Protein 4QDY (pdb70)

B-factor: mean 65.21, std 14.5, range [17.16, 138.77]

InterPro domains:
  IPR012505 YbbR-like [PF07949] (48-131)
  IPR012505 YbbR-like [PF07949] (149-217)
  IPR053154 Cyclic di-AMP regulator [PTHR37804] (1-251)

Organism: Streptococcus pneumoniae serotype 4 (strain ATCC BAA-334 / TIGR4) (NCBI:txid170187)

Sequence (195 aa):
GRQVKTETYTNTVTNVPIDIRYNSDKYFISGFASEVSVVLTGANRLSLASEQESTRKFKVTADLTDAGVGTIEVPLSIEDLPNGLTAVATPQKITVKIGKKAQKDKVKIVPEIDPSQIDSRVQIENVVSDKEVSITSDQETLDRIDKIIAVLPTSERITGNYSGSVPLQAIDRNGVVLPAVITPFDTIKVTTKPV

Solvent-accessible surface area: 11981 Å² total

Structure (mmCIF, N/CA/C/O backbone):
data_4QDY
#
_entry.id   4QDY
#
_cell.length_a   77.930
_cell.length_b   77.930
_cell.length_c   145.240
_cell.angle_alpha   90.000
_cell.angle_beta   90.000
_cell.angle_gamma   120.000
#
_symmetry.space_group_name_H-M   'P 64 2 2'
#
loop_
_entity.id
_entity.type
_entity.pdbx_description
1 polymer 'conserved hypothetical protein'
2 non-polymer DI(HYDROXYETHYL)ETHER
3 non-polymer 'SULFATE ION'
4 water water
#
loop_
_atom_site.group_PDB
_atom_site.id
_atom_site.type_symbol
_atom_site.label_atom_id
_atom_site.label_alt_id
_atom_site.label_comp_id
_atom_site.label_asym_id
_atom_site.label_entity_id
_atom_site.label_seq_id
_atom_site.pdbx_PDB_ins_code
_atom_site.Cartn_x
_atom_site.Cartn_y
_atom_site.Cartn_z
_atom_site.occupancy
_atom_site.B_iso_or_equiv
_atom_site.auth_seq_id
_atom_site.auth_comp_id
_atom_site.auth_asym_id
_atom_site.auth_atom_id
_atom_site.pdbx_PDB_model_num
ATOM 1 N N . GLY A 1 1 ? 37.166 40.315 16.020 1.00 81.12 0 GLY A N 1
ATOM 2 C CA . GLY A 1 1 ? 38.307 41.116 16.443 1.00 81.21 0 GLY A CA 1
ATOM 3 C C . GLY A 1 1 ? 38.765 40.819 17.858 1.00 84.16 0 GLY A C 1
ATOM 4 O O . GLY A 1 1 ? 39.932 40.479 18.076 1.00 83.52 0 GLY A O 1
ATOM 5 N N . ARG A 1 2 ? 37.844 40.957 18.831 1.00 79.92 34 ARG A N 1
ATOM 6 C CA . ARG A 1 2 ? 38.102 40.726 20.256 1.00 78.57 34 ARG A CA 1
ATOM 7 C C . ARG A 1 2 ? 37.735 39.273 20.649 1.00 79.99 34 ARG A C 1
ATOM 8 O O . ARG A 1 2 ? 37.786 38.380 19.800 1.00 79.53 34 ARG A O 1
ATOM 10 N N . GLN A 1 3 ? 37.406 39.040 21.938 1.00 74.70 35 GLN A N 1
ATOM 11 C CA . GLN A 1 3 ? 37.033 37.729 22.479 1.00 73.00 35 GLN A CA 1
ATOM 12 C C . GLN A 1 3 ? 35.523 37.522 22.319 1.00 75.50 35 GLN A C 1
ATOM 13 O O . GLN A 1 3 ? 34.729 38.209 22.965 1.00 75.31 35 GLN A O 1
ATOM 19 N N . VAL A 1 4 ? 35.138 36.592 21.430 1.00 70.86 36 VAL A N 1
ATOM 20 C CA . VAL A 1 4 ? 33.745 36.283 21.087 1.00 70.37 36 VAL A CA 1
ATOM 21 C C . VAL A 1 4 ? 33.314 34.974 21.773 1.00 72.45 36 VAL A C 1
ATOM 22 O O . VAL A 1 4 ? 34.086 34.015 21.807 1.00 71.45 36 VAL A O 1
ATOM 26 N N . LYS A 1 5 ? 32.075 34.941 22.304 1.00 68.23 37 LYS A N 1
ATOM 27 C CA . LYS A 1 5 ? 31.501 33.749 22.930 1.00 66.87 37 LYS A CA 1
ATOM 28 C C . LYS A 1 5 ? 31.057 32.774 21.840 1.00 70.20 37 LYS A C 1
ATOM 29 O O . LYS A 1 5 ? 30.314 33.170 20.938 1.00 70.72 37 LYS A O 1
ATOM 31 N N . THR A 1 6 ? 31.551 31.523 21.887 1.00 65.26 38 THR A N 1
ATOM 32 C CA . THR A 1 6 ? 31.217 30.495 20.894 1.00 64.82 38 THR A CA 1
ATOM 33 C C . THR A 1 6 ? 30.436 29.352 21.576 1.00 67.64 38 THR A C 1
ATOM 34 O O . THR A 1 6 ? 30.558 29.137 22.785 1.00 66.44 38 THR A O 1
ATOM 38 N N . GLU A 1 7 ? 29.624 28.638 20.780 1.00 64.25 39 GLU A N 1
ATOM 39 C CA . GLU A 1 7 ? 28.774 27.547 21.247 1.00 63.47 39 GLU A CA 1
ATOM 40 C C . GLU A 1 7 ? 29.489 26.192 21.148 1.00 65.33 39 GLU A C 1
ATOM 41 O O . GLU A 1 7 ? 29.854 25.759 20.052 1.00 65.50 39 GLU A O 1
ATOM 43 N N . THR A 1 8 ? 29.680 25.531 22.303 1.00 59.75 40 THR A N 1
ATOM 44 C CA . THR A 1 8 ? 30.285 24.197 22.393 1.00 58.27 40 THR A CA 1
ATOM 45 C C . THR A 1 8 ? 29.391 23.322 23.287 1.00 60.06 40 THR A C 1
ATOM 46 O O . THR A 1 8 ? 28.573 23.846 24.047 1.00 59.53 40 THR A O 1
ATOM 50 N N . TYR A 1 9 ? 29.554 21.998 23.194 1.00 55.52 41 TYR A N 1
ATOM 51 C CA . TYR A 1 9 ? 28.764 21.044 23.968 1.00 54.82 41 TYR A CA 1
ATOM 52 C C . TYR A 1 9 ? 29.641 20.318 24.987 1.00 56.96 41 TYR A C 1
ATOM 53 O O . TYR A 1 9 ? 30.862 20.256 24.824 1.00 55.82 41 TYR A O 1
ATOM 62 N N . THR A 1 10 ? 29.014 19.796 26.054 1.00 53.16 42 THR A N 1
ATOM 63 C CA . THR A 1 10 ? 29.718 19.085 27.123 1.00 52.10 42 THR A CA 1
ATOM 64 C C . THR A 1 10 ? 28.875 17.889 27.617 1.00 56.71 42 THR A C 1
ATOM 65 O O . THR A 1 10 ? 27.651 17.865 27.455 1.00 56.88 42 THR A O 1
ATOM 69 N N . ASN A 1 11 ? 29.562 16.895 28.205 1.00 53.10 43 ASN A N 1
ATOM 70 C CA . ASN A 1 11 ? 28.984 15.682 28.780 1.00 52.96 43 ASN A CA 1
ATOM 71 C C . ASN A 1 11 ? 29.951 15.077 29.776 1.00 57.11 43 ASN A C 1
ATOM 72 O O . ASN A 1 11 ? 31.140 14.946 29.476 1.00 56.37 43 ASN A O 1
ATOM 74 N N . THR A 1 12 ? 29.452 14.727 30.965 1.00 54.58 44 THR A N 1
ATOM 75 C CA . THR A 1 12 ? 30.270 14.087 31.989 1.00 54.34 44 THR A CA 1
ATOM 76 C C . THR A 1 12 ? 30.045 12.588 31.865 1.00 58.93 44 THR A C 1
ATOM 77 O O . THR A 1 12 ? 28.933 12.107 32.091 1.00 58.67 44 THR A O 1
ATOM 81 N N . VAL A 1 13 ? 31.082 11.864 31.433 1.00 56.13 45 VAL A N 1
ATOM 82 C CA . VAL A 1 13 ? 31.026 10.413 31.263 1.00 56.34 45 VAL A CA 1
ATOM 83 C C . VAL A 1 13 ? 31.303 9.781 32.630 1.00 60.43 45 VAL A C 1
ATOM 84 O O . VAL A 1 13 ? 32.383 9.981 33.185 1.00 59.61 45 VAL A O 1
ATOM 88 N N . THR A 1 14 ? 30.313 9.068 33.191 1.00 57.53 46 THR A N 1
ATOM 89 C CA . THR A 1 14 ? 30.445 8.415 34.497 1.00 57.09 46 THR A CA 1
ATOM 90 C C . THR A 1 14 ? 30.859 6.949 34.309 1.00 60.97 46 THR A C 1
ATOM 91 O O . THR A 1 14 ? 30.737 6.414 33.204 1.00 61.00 46 THR A O 1
ATOM 95 N N . ASN A 1 15 ? 31.356 6.316 35.401 1.00 56.89 47 ASN A N 1
ATOM 96 C CA . ASN A 1 15 ? 31.798 4.918 35.493 1.00 56.44 47 ASN A CA 1
ATOM 97 C C . ASN A 1 15 ? 32.983 4.655 34.532 1.00 59.89 47 ASN A C 1
ATOM 98 O O . ASN A 1 15 ? 32.961 3.684 33.765 1.00 60.39 47 ASN A O 1
ATOM 103 N N . VAL A 1 16 ? 34.019 5.518 34.586 1.00 55.06 48 VAL A N 1
ATOM 104 C CA . VAL A 1 16 ? 35.199 5.372 33.726 1.00 54.76 48 VAL A CA 1
ATOM 105 C C . VAL A 1 16 ? 36.294 4.651 34.540 1.00 58.08 48 VAL A C 1
ATOM 106 O O . VAL A 1 16 ? 36.813 5.229 35.498 1.00 57.59 48 VAL A O 1
ATOM 110 N N . PRO A 1 17 ? 36.645 3.389 34.200 1.00 54.33 49 PRO A N 1
ATOM 111 C CA . PRO A 1 17 ? 37.676 2.686 34.986 1.00 53.92 49 PRO A CA 1
ATOM 112 C C . PRO A 1 17 ? 39.087 3.185 34.663 1.00 57.49 49 PRO A C 1
ATOM 113 O O . PRO A 1 17 ? 39.360 3.564 33.524 1.00 58.03 49 PRO A O 1
ATOM 117 N N . ILE A 1 18 ? 39.978 3.170 35.670 1.00 52.82 50 ILE A N 1
ATOM 118 C CA . ILE A 1 18 ? 41.370 3.623 35.558 1.00 52.39 50 ILE A CA 1
ATOM 119 C C . ILE A 1 18 ? 42.274 2.435 35.210 1.00 56.34 50 ILE A C 1
ATOM 120 O O . ILE A 1 18 ? 42.211 1.400 35.880 1.00 55.97 50 ILE A O 1
ATOM 125 N N . ASP A 1 19 ? 43.130 2.594 34.184 1.00 53.07 51 ASP A N 1
ATOM 126 C CA . ASP A 1 19 ? 44.066 1.547 33.791 1.00 53.47 51 ASP A CA 1
ATOM 127 C C . ASP A 1 19 ? 45.400 1.844 34.481 1.00 56.10 51 ASP A C 1
ATOM 128 O O . ASP A 1 19 ? 46.214 2.622 33.985 1.00 56.08 51 ASP A O 1
ATOM 133 N N . ILE A 1 20 ? 45.587 1.254 35.664 1.00 51.49 52 ILE A N 1
ATOM 134 C CA . ILE A 1 20 ? 46.764 1.457 36.502 1.00 51.04 52 ILE A CA 1
ATOM 135 C C . ILE A 1 20 ? 47.857 0.455 36.128 1.00 55.37 52 ILE A C 1
ATOM 136 O O . ILE A 1 20 ? 47.645 -0.754 36.219 1.00 55.25 52 ILE A O 1
ATOM 141 N N . ARG A 1 21 ? 49.035 0.974 35.738 1.00 52.31 53 ARG A N 1
ATOM 142 C CA . ARG A 1 21 ? 50.208 0.175 35.398 1.00 53.28 53 ARG A CA 1
ATOM 143 C C . ARG A 1 21 ? 51.111 0.070 36.632 1.00 56.62 53 ARG A C 1
ATOM 144 O O . ARG A 1 21 ? 51.521 1.095 37.189 1.00 55.98 53 ARG A O 1
ATOM 152 N N . TYR A 1 22 ? 51.393 -1.179 37.060 1.00 52.67 54 TYR A N 1
ATOM 153 C CA . TYR A 1 22 ? 52.230 -1.521 38.214 1.00 52.32 54 TYR A CA 1
ATOM 154 C C . TYR A 1 22 ? 52.521 -3.024 38.232 1.00 57.20 54 TYR A C 1
ATOM 155 O O . TYR A 1 22 ? 51.748 -3.807 37.670 1.00 56.72 54 TYR A O 1
ATOM 164 N N . ASN A 1 23 ? 53.612 -3.431 38.907 1.00 54.53 55 ASN A N 1
ATOM 165 C CA . ASN A 1 23 ? 53.968 -4.840 39.037 1.00 55.18 55 ASN A CA 1
ATOM 166 C C . ASN A 1 23 ? 53.091 -5.452 40.133 1.00 58.71 55 ASN A C 1
ATOM 167 O O . ASN A 1 23 ? 53.396 -5.334 41.323 1.00 58.08 55 ASN A O 1
ATOM 172 N N . SER A 1 24 ? 51.981 -6.086 39.713 1.00 55.34 56 SER A N 1
ATOM 173 C CA . SER A 1 24 ? 50.983 -6.702 40.592 1.00 54.42 56 SER A CA 1
ATOM 174 C C . SER A 1 24 ? 51.505 -7.993 41.264 1.00 59.17 56 SER A C 1
ATOM 175 O O . SER A 1 24 ? 50.817 -8.527 42.134 1.00 58.14 56 SER A O 1
ATOM 178 N N . ASP A 1 25 ? 52.704 -8.478 40.888 1.00 57.52 57 ASP A N 1
ATOM 179 C CA . ASP A 1 25 ? 53.304 -9.677 41.487 1.00 58.54 57 ASP A CA 1
ATOM 180 C C . ASP A 1 25 ? 54.280 -9.307 42.615 1.00 62.29 57 ASP A C 1
ATOM 181 O O . ASP A 1 25 ? 54.582 -10.158 43.454 1.00 62.60 57 ASP A O 1
ATOM 186 N N . LYS A 1 26 ? 54.762 -8.047 42.640 1.00 57.76 58 LYS A N 1
ATOM 187 C CA . LYS A 1 26 ? 55.702 -7.572 43.653 1.00 57.64 58 LYS A CA 1
ATOM 188 C C . LYS A 1 26 ? 55.009 -6.606 44.625 1.00 59.32 58 LYS A C 1
ATOM 189 O O . LYS A 1 26 ? 55.373 -6.572 45.804 1.00 59.24 58 LYS A O 1
ATOM 195 N N . TYR A 1 27 ? 54.012 -5.835 44.142 1.00 53.67 59 TYR A N 1
ATOM 196 C CA . TYR A 1 27 ? 53.320 -4.850 44.972 1.00 51.55 59 TYR A CA 1
ATOM 197 C C . TYR A 1 27 ? 51.805 -5.066 45.025 1.00 52.36 59 TYR A C 1
ATOM 198 O O . TYR A 1 27 ? 51.202 -5.558 44.070 1.00 51.31 59 TYR A O 1
ATOM 207 N N . PHE A 1 28 ? 51.201 -4.656 46.155 1.00 47.39 60 PHE A N 1
ATOM 208 C CA . PHE A 1 28 ? 49.762 -4.658 46.416 1.00 45.74 60 PHE A CA 1
ATOM 209 C C . PHE A 1 28 ? 49.317 -3.211 46.591 1.00 49.27 60 PHE A C 1
ATOM 210 O O . PHE A 1 28 ? 49.957 -2.473 47.344 1.00 49.37 60 PHE A O 1
ATOM 218 N N . ILE A 1 29 ? 48.258 -2.786 45.881 1.00 45.19 61 ILE A N 1
ATOM 219 C CA . ILE A 1 29 ? 47.807 -1.392 45.952 1.00 44.55 61 ILE A CA 1
ATOM 220 C C . ILE A 1 29 ? 46.339 -1.314 46.437 1.00 49.16 61 ILE A C 1
ATOM 221 O O . ILE A 1 29 ? 45.550 -2.234 46.202 1.00 48.68 61 ILE A O 1
ATOM 226 N N . SER A 1 30 ? 45.999 -0.197 47.124 1.00 46.46 62 SER A N 1
ATOM 227 C CA . SER A 1 30 ? 44.674 0.113 47.684 1.00 46.16 62 SER A CA 1
ATOM 228 C C . SER A 1 30 ? 44.560 1.601 48.070 1.00 50.85 62 SER A C 1
ATOM 229 O O . SER A 1 30 ? 45.553 2.331 48.020 1.00 50.63 62 SER A O 1
ATOM 232 N N . GLY A 1 31 ? 43.354 2.020 48.464 1.00 47.88 63 GLY A N 1
ATOM 233 C CA . GLY A 1 31 ? 43.081 3.372 48.944 1.00 48.08 63 GLY A CA 1
ATOM 234 C C . GLY A 1 31 ? 42.639 4.413 47.934 1.00 52.96 63 GLY A C 1
ATOM 235 O O . GLY A 1 31 ? 42.783 5.612 48.194 1.00 53.06 63 GLY A O 1
ATOM 236 N N . PHE A 1 32 ? 42.064 3.975 46.803 1.00 49.66 64 PHE A N 1
ATOM 237 C CA . PHE A 1 32 ? 41.583 4.841 45.722 1.00 49.56 64 PHE A CA 1
ATOM 238 C C . PHE A 1 32 ? 40.252 4.337 45.163 1.00 54.44 64 PHE A C 1
ATOM 239 O O . PHE A 1 32 ? 39.941 3.150 45.294 1.00 53.97 64 PHE A O 1
ATOM 247 N N . ALA A 1 33 ? 39.484 5.230 44.511 1.00 51.85 65 ALA A N 1
ATOM 248 C CA . ALA A 1 33 ? 38.220 4.868 43.871 1.00 51.75 65 ALA A CA 1
ATOM 249 C C . ALA A 1 33 ? 38.505 4.247 42.510 1.00 56.16 65 ALA A C 1
ATOM 250 O O . ALA A 1 33 ? 39.183 4.866 41.682 1.00 55.94 65 ALA A O 1
ATOM 252 N N . SER A 1 34 ? 38.027 3.003 42.3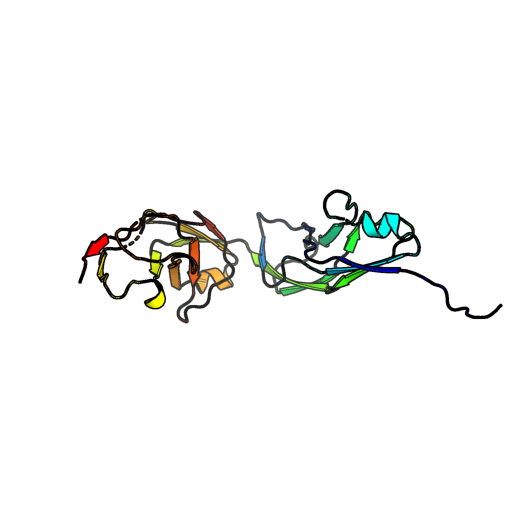05 1.00 52.97 66 SER A N 1
ATOM 253 C CA . SER A 1 34 ? 38.209 2.184 41.096 1.00 52.99 66 SER A CA 1
ATOM 254 C C . SER A 1 34 ? 37.833 2.919 39.805 1.00 56.20 66 SER A C 1
ATOM 255 O O . SER A 1 34 ? 38.498 2.725 38.786 1.00 56.45 66 SER A O 1
ATOM 258 N N . GLU A 1 35 ? 36.755 3.730 39.843 1.00 51.60 67 GLU A N 1
ATOM 259 C CA . GLU A 1 35 ? 36.260 4.450 38.675 1.00 51.19 67 GLU A CA 1
ATOM 260 C C . GLU A 1 35 ? 36.200 5.959 38.915 1.00 53.81 67 GLU A C 1
ATOM 261 O O . GLU A 1 35 ? 36.068 6.415 40.052 1.00 52.91 67 GLU A O 1
ATOM 267 N N . VAL A 1 36 ? 36.306 6.725 37.815 1.00 50.03 68 VAL A N 1
ATOM 268 C CA . VAL A 1 36 ? 36.272 8.191 37.789 1.00 49.40 68 VAL A CA 1
ATOM 269 C C . VAL A 1 36 ? 35.211 8.677 36.789 1.00 52.88 68 VAL A C 1
ATOM 270 O O . VAL A 1 36 ? 34.598 7.875 36.082 1.00 52.61 68 VAL A O 1
ATOM 274 N N . SER A 1 37 ? 35.012 9.999 36.735 1.00 49.35 69 SER A N 1
ATOM 275 C CA . SER A 1 37 ? 34.143 10.668 35.772 1.00 49.36 69 SER A CA 1
ATOM 276 C C . SER A 1 37 ? 35.009 11.518 34.855 1.00 52.29 69 SER A C 1
ATOM 277 O O . SER A 1 37 ? 36.022 12.055 35.303 1.00 52.07 69 SER A O 1
ATOM 280 N N . VAL A 1 38 ? 34.665 11.587 33.565 1.00 47.76 70 VAL A N 1
ATOM 281 C CA . VAL A 1 38 ? 35.456 12.351 32.600 1.00 47.01 70 VAL A CA 1
ATOM 282 C C . VAL A 1 38 ? 34.555 13.417 31.977 1.00 49.85 70 VAL A C 1
ATOM 283 O O . VAL A 1 38 ? 33.520 13.093 31.388 1.00 49.56 70 VAL A O 1
ATOM 287 N N . VAL A 1 39 ? 34.956 14.689 32.118 1.00 45.58 71 VAL A N 1
ATOM 288 C CA . VAL A 1 39 ? 34.215 15.814 31.554 1.00 45.41 71 VAL A CA 1
ATOM 289 C C . VAL A 1 39 ? 34.716 16.021 30.123 1.00 49.45 71 VAL A C 1
ATOM 290 O O . VAL A 1 39 ? 35.871 16.405 29.924 1.00 48.83 71 VAL A O 1
ATOM 294 N N . LEU A 1 40 ? 33.865 15.727 29.132 1.00 46.64 72 LEU A N 1
ATOM 295 C CA . LEU A 1 40 ? 34.218 15.904 27.723 1.00 47.17 72 LEU A CA 1
ATOM 296 C C . LEU A 1 40 ? 33.629 17.210 27.190 1.00 51.45 72 LEU A C 1
ATOM 297 O O . LEU A 1 40 ? 32.513 17.567 27.561 1.00 50.76 72 LEU A O 1
ATOM 302 N N . THR A 1 41 ? 34.387 17.930 26.338 1.00 48.76 73 THR A N 1
ATOM 303 C CA . THR A 1 41 ? 33.953 19.197 25.735 1.00 49.24 73 THR A CA 1
ATOM 304 C C . THR A 1 41 ? 34.390 19.223 24.260 1.00 54.11 73 THR A C 1
ATOM 305 O O . THR A 1 41 ? 35.538 18.903 23.944 1.00 53.58 73 THR A O 1
ATOM 309 N N . GLY A 1 42 ? 33.464 19.603 23.385 1.00 51.68 74 GLY A N 1
ATOM 310 C CA . GLY A 1 42 ? 33.704 19.692 21.950 1.00 52.44 74 GLY A CA 1
ATOM 311 C C . GLY A 1 42 ? 32.509 20.183 21.163 1.00 57.32 74 GLY A C 1
ATOM 312 O O . GLY A 1 42 ? 31.366 20.022 21.599 1.00 56.76 74 GLY A O 1
ATOM 313 N N . ALA A 1 43 ? 32.774 20.796 19.995 1.00 55.08 75 ALA A N 1
ATOM 314 C CA . ALA A 1 43 ? 31.749 21.328 19.094 1.00 55.77 75 ALA A CA 1
ATOM 315 C C . ALA A 1 43 ? 31.056 20.204 18.314 1.00 60.69 75 ALA A C 1
ATOM 316 O O . ALA A 1 43 ? 29.892 20.354 17.938 1.00 60.99 75 ALA A O 1
ATOM 318 N N . ASN A 1 44 ? 31.773 19.090 18.068 1.00 57.61 76 ASN A N 1
ATOM 319 C CA . ASN A 1 44 ? 31.260 17.924 17.350 1.00 58.30 76 ASN A CA 1
ATOM 320 C C . ASN A 1 44 ? 30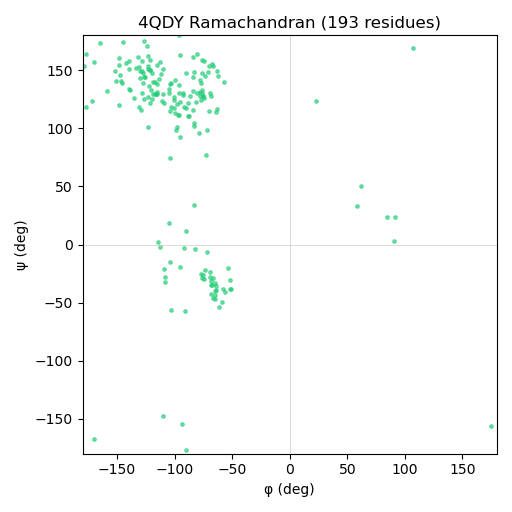.483 17.037 18.333 1.00 62.24 76 ASN A C 1
ATOM 321 O O . ASN A 1 44 ? 31.083 16.356 19.173 1.00 60.84 76 ASN A O 1
ATOM 326 N N . ARG A 1 45 ? 29.140 17.083 18.237 1.00 59.85 77 ARG A N 1
ATOM 327 C CA . ARG A 1 45 ? 28.204 16.338 19.090 1.00 59.54 77 ARG A CA 1
ATOM 328 C C . ARG A 1 45 ? 28.276 14.837 18.841 1.00 64.34 77 ARG A C 1
ATOM 329 O O . ARG A 1 45 ? 28.087 14.057 19.773 1.00 63.45 77 ARG A O 1
ATOM 337 N N . LEU A 1 46 ? 28.521 14.442 17.580 1.00 62.51 78 LEU A N 1
ATOM 338 C CA . LEU A 1 46 ? 28.597 13.054 17.126 1.00 63.28 78 LEU A CA 1
ATOM 339 C C . LEU A 1 46 ? 29.790 12.325 17.762 1.00 67.17 78 LEU A C 1
ATOM 340 O O . LEU A 1 46 ? 29.606 11.216 18.267 1.00 66.52 78 LEU A O 1
ATOM 345 N N . SER A 1 47 ? 30.994 12.947 17.761 1.00 64.04 79 SER A N 1
ATOM 346 C CA . SER A 1 47 ? 32.200 12.361 18.366 1.00 63.51 79 SER A CA 1
ATOM 347 C C . SER A 1 47 ? 32.057 12.297 19.880 1.00 65.97 79 SER A C 1
ATOM 348 O O . SER A 1 47 ? 32.541 11.355 20.500 1.00 64.97 79 SER A O 1
ATOM 351 N N . LEU A 1 48 ? 31.376 13.301 20.457 1.00 62.36 80 LEU A N 1
ATOM 352 C CA . LEU A 1 48 ? 31.090 13.431 21.881 1.00 61.43 80 LEU A CA 1
ATOM 353 C C . LEU A 1 48 ? 30.174 12.287 22.336 1.00 66.45 80 LEU A C 1
ATOM 354 O O . LEU A 1 48 ? 30.426 11.674 23.375 1.00 65.04 80 LEU A O 1
ATOM 359 N N . ALA A 1 49 ? 29.143 11.974 21.517 1.00 65.17 81 ALA A N 1
ATOM 360 C CA . ALA A 1 49 ? 28.158 10.917 21.756 1.00 65.82 81 ALA A CA 1
ATOM 361 C C . ALA A 1 49 ? 28.794 9.526 21.692 1.00 71.12 81 ALA A C 1
ATOM 362 O O . ALA A 1 49 ? 28.524 8.702 22.569 1.00 70.36 81 ALA A O 1
ATOM 364 N N . SER A 1 50 ? 29.635 9.267 20.665 1.00 69.29 82 SER A N 1
ATOM 365 C CA . SER A 1 50 ? 30.309 7.980 20.469 1.00 69.98 82 SER A CA 1
ATOM 366 C C . SER A 1 50 ? 31.365 7.728 21.547 1.00 74.09 82 SER A C 1
ATOM 367 O O . SER A 1 50 ? 31.653 6.576 21.862 1.00 73.85 82 SER A O 1
ATOM 370 N N . GLU A 1 51 ? 31.934 8.801 22.110 1.00 70.89 83 GLU A N 1
ATOM 371 C CA . GLU A 1 51 ? 32.967 8.712 23.136 1.00 70.36 83 GLU A CA 1
ATOM 372 C C . GLU A 1 51 ? 32.334 8.516 24.525 1.00 75.13 83 GLU A C 1
ATOM 373 O O . GLU A 1 51 ? 32.999 8.035 25.443 1.00 73.73 83 GLU A O 1
ATOM 387 N N . GLN A 1 53 ? 29.410 6.674 24.813 1.00 75.45 85 GLN A N 1
ATOM 388 C CA . GLN A 1 53 ? 28.984 5.283 24.664 1.00 75.88 85 GLN A CA 1
ATOM 389 C C . GLN A 1 53 ? 30.199 4.366 24.846 1.00 79.39 85 GLN A C 1
ATOM 390 O O . GLN A 1 53 ? 31.197 4.529 24.140 1.00 79.23 85 GLN A O 1
ATOM 396 N N . GLU A 1 54 ? 30.110 3.419 25.802 1.00 75.39 86 GLU A N 1
ATOM 397 C CA . GLU A 1 54 ? 31.152 2.449 26.166 1.00 74.90 86 GLU A CA 1
ATOM 398 C C . GLU A 1 54 ? 31.575 1.588 24.955 1.00 79.27 86 GLU A C 1
ATOM 399 O O . GLU A 1 54 ? 32.764 1.293 24.803 1.00 79.23 86 GLU A O 1
ATOM 405 N N . SER A 1 55 ? 30.602 1.203 24.108 1.00 75.77 87 SER A N 1
ATOM 406 C CA . SER A 1 55 ? 30.788 0.376 22.917 1.00 76.46 87 SER A CA 1
ATOM 407 C C . SER A 1 55 ? 31.765 1.016 21.911 1.00 79.28 87 SER A C 1
ATOM 408 O O . SER A 1 55 ? 32.685 0.339 21.450 1.00 79.90 87 SER A O 1
ATOM 411 N N . THR A 1 56 ? 31.568 2.307 21.583 1.00 73.86 88 THR A N 1
ATOM 412 C CA . THR A 1 56 ? 32.370 3.026 20.587 1.00 73.21 88 THR A CA 1
ATOM 413 C C . THR A 1 56 ? 33.384 4.005 21.245 1.00 73.45 88 THR A C 1
ATOM 414 O O . THR A 1 56 ? 33.906 4.890 20.558 1.00 73.37 88 THR A O 1
ATOM 418 N N . ARG A 1 57 ? 33.695 3.820 22.543 1.00 66.88 89 ARG A N 1
ATOM 419 C CA . ARG A 1 57 ? 34.646 4.676 23.264 1.00 64.81 89 ARG A CA 1
ATOM 420 C C . ARG A 1 57 ? 36.085 4.330 22.870 1.00 68.31 89 ARG A C 1
ATOM 421 O O . ARG A 1 57 ? 36.458 3.153 22.858 1.00 68.25 89 ARG A O 1
ATOM 429 N N . LYS A 1 58 ? 36.889 5.362 22.565 1.00 63.98 90 LYS A N 1
ATOM 430 C CA . LYS A 1 58 ? 38.289 5.203 22.172 1.00 63.75 90 LYS A CA 1
ATOM 431 C C . LYS A 1 58 ? 39.250 5.685 23.271 1.00 65.34 90 LYS A C 1
ATOM 432 O O . LYS A 1 58 ? 40.366 5.168 23.343 1.00 65.64 90 LYS A O 1
ATOM 434 N N . PHE A 1 59 ? 38.835 6.661 24.116 1.00 59.10 91 PHE A N 1
ATOM 435 C CA . PHE A 1 59 ? 39.704 7.211 25.158 1.00 57.35 91 PHE A CA 1
ATOM 436 C C . PHE A 1 59 ? 39.821 6.235 26.334 1.00 60.06 91 PHE A C 1
ATOM 437 O O . PHE A 1 59 ? 38.951 5.388 26.540 1.00 59.66 91 PHE A O 1
ATOM 445 N N . LYS A 1 60 ? 40.894 6.397 27.120 1.00 55.87 92 LYS A N 1
ATOM 446 C CA . LYS A 1 60 ? 41.186 5.600 28.306 1.00 55.08 92 LYS A CA 1
ATOM 447 C C . LYS A 1 60 ? 41.890 6.456 29.351 1.00 58.40 92 LYS A C 1
ATOM 448 O O . LYS A 1 60 ? 42.726 7.291 28.994 1.00 58.40 92 LYS A O 1
ATOM 450 N N . VAL A 1 61 ? 41.541 6.274 30.635 1.00 54.09 93 VAL A N 1
ATOM 451 C CA . VAL A 1 61 ? 42.193 7.016 31.712 1.00 53.34 93 VAL A CA 1
ATOM 452 C C . VAL A 1 61 ? 43.224 6.052 32.333 1.00 56.77 93 VAL A C 1
ATOM 453 O O . VAL A 1 61 ? 42.888 4.921 32.693 1.00 56.14 93 VAL A O 1
ATOM 457 N N . THR A 1 62 ? 44.493 6.486 32.373 1.00 53.35 94 THR A N 1
ATOM 458 C CA . THR A 1 62 ? 45.595 5.664 32.871 1.00 53.38 94 THR A CA 1
ATOM 459 C C . THR A 1 62 ? 46.352 6.341 34.021 1.00 56.92 94 THR A C 1
ATOM 460 O O . THR A 1 62 ? 46.253 7.550 34.221 1.00 56.05 94 THR A O 1
ATOM 464 N N . ALA A 1 63 ? 47.114 5.524 34.763 1.00 54.10 95 ALA A N 1
ATOM 465 C CA . ALA A 1 63 ? 47.994 5.883 35.876 1.00 54.05 95 ALA A CA 1
ATOM 466 C C . ALA A 1 63 ? 49.210 4.962 35.873 1.00 58.90 95 ALA A C 1
ATOM 467 O O . ALA A 1 63 ? 49.064 3.773 35.588 1.00 58.54 95 ALA A O 1
ATOM 469 N N . ASP A 1 64 ? 50.408 5.506 36.137 1.00 56.72 96 ASP A N 1
ATOM 470 C CA . ASP A 1 64 ? 51.643 4.719 36.125 1.00 57.96 96 ASP A CA 1
ATOM 471 C C . ASP A 1 64 ? 52.301 4.760 37.508 1.00 62.28 96 ASP A C 1
ATOM 472 O O . ASP A 1 64 ? 52.551 5.842 38.040 1.00 61.67 96 ASP A O 1
ATOM 477 N N . LEU A 1 65 ? 52.565 3.575 38.090 1.00 59.76 97 LEU A N 1
ATOM 478 C CA . LEU A 1 65 ? 53.156 3.455 39.428 1.00 60.07 97 LEU A CA 1
ATOM 479 C C . LEU A 1 65 ? 54.561 2.822 39.404 1.00 66.81 97 LEU A C 1
ATOM 480 O O . LEU A 1 65 ? 55.151 2.634 40.473 1.00 66.79 97 LEU A O 1
ATOM 485 N N . THR A 1 66 ? 55.090 2.500 38.203 1.00 65.48 98 THR A N 1
ATOM 486 C CA . THR A 1 66 ? 56.391 1.844 37.996 1.00 67.61 98 THR A CA 1
ATOM 487 C C . THR A 1 66 ? 57.561 2.626 38.637 1.00 74.32 98 THR A C 1
ATOM 488 O O . THR A 1 66 ? 58.445 1.996 39.228 1.00 75.04 98 THR A O 1
ATOM 492 N N . ASP A 1 67 ? 57.560 3.973 38.532 1.00 71.64 99 ASP A N 1
ATOM 493 C CA . ASP A 1 67 ? 58.612 4.834 39.086 1.00 72.60 99 ASP A CA 1
ATOM 494 C C . ASP A 1 67 ? 58.595 4.823 40.622 1.00 76.12 99 ASP A C 1
ATOM 495 O O . ASP A 1 67 ? 59.656 4.730 41.242 1.00 76.97 99 ASP A O 1
ATOM 497 N N . ALA A 1 68 ? 57.392 4.896 41.222 1.00 71.14 100 ALA A N 1
ATOM 498 C CA . ALA A 1 68 ? 57.174 4.916 42.669 1.00 70.43 100 ALA A CA 1
ATOM 499 C C . ALA A 1 68 ? 57.553 3.584 43.329 1.00 74.80 100 ALA A C 1
ATOM 500 O O . ALA A 1 68 ? 57.566 2.536 42.677 1.00 75.06 100 ALA A O 1
ATOM 502 N N . GLY A 1 69 ? 57.868 3.659 44.619 1.00 70.93 101 GLY A N 1
ATOM 503 C CA . GLY A 1 69 ? 58.204 2.506 45.441 1.00 70.93 101 GLY A CA 1
ATOM 504 C C . GLY A 1 69 ? 57.099 2.242 46.439 1.00 72.82 101 GLY A C 1
ATOM 505 O O . GLY A 1 69 ? 55.930 2.517 46.154 1.00 71.39 101 GLY A O 1
ATOM 506 N N . VAL A 1 70 ? 57.464 1.733 47.626 1.00 68.85 102 VAL A N 1
ATOM 507 C CA . VAL A 1 70 ? 56.506 1.454 48.701 1.00 67.25 102 VAL A CA 1
ATOM 508 C C . VAL A 1 70 ? 56.073 2.787 49.352 1.00 69.20 102 VAL A C 1
ATOM 509 O O . VAL A 1 70 ? 56.778 3.793 49.243 1.00 69.47 102 VAL A O 1
ATOM 513 N N . GLY A 1 71 ? 54.914 2.770 50.003 1.00 63.58 103 GLY A N 1
ATOM 514 C CA . GLY A 1 71 ? 54.351 3.932 50.675 1.00 62.42 103 GLY A CA 1
ATOM 515 C C . GLY A 1 71 ? 53.167 4.540 49.954 1.00 64.40 103 GLY A C 1
ATOM 516 O O . GLY A 1 71 ? 52.885 4.192 48.804 1.00 63.76 103 GLY A O 1
ATOM 517 N N . THR A 1 72 ? 52.470 5.460 50.636 1.00 59.99 104 THR A N 1
ATOM 518 C CA . THR A 1 72 ? 51.294 6.154 50.115 1.00 58.60 104 THR A CA 1
ATOM 519 C C . THR A 1 72 ? 51.785 7.361 49.268 1.00 62.11 104 THR A C 1
ATOM 520 O O . THR A 1 72 ? 52.681 8.095 49.691 1.00 62.48 104 THR A O 1
ATOM 524 N N . ILE A 1 73 ? 51.228 7.512 48.044 1.00 57.70 105 ILE A N 1
ATOM 525 C CA . ILE A 1 73 ? 51.579 8.562 47.069 1.00 57.48 105 ILE A CA 1
ATOM 526 C C . ILE A 1 73 ? 50.336 8.944 46.224 1.00 60.48 105 ILE A C 1
ATOM 527 O O . ILE A 1 73 ? 49.430 8.123 46.065 1.00 59.40 105 ILE A O 1
ATOM 532 N N . GLU A 1 74 ? 50.299 10.185 45.689 1.00 57.10 106 GLU A N 1
ATOM 533 C CA . GLU A 1 74 ? 49.223 10.606 44.790 1.00 56.23 106 GLU A CA 1
ATOM 534 C C . GLU A 1 74 ? 49.820 10.744 43.386 1.00 60.37 106 GLU A C 1
ATOM 535 O O . GLU A 1 74 ? 50.887 11.345 43.221 1.00 60.68 106 GLU A O 1
ATOM 541 N N . VAL A 1 75 ? 49.164 10.126 42.389 1.00 56.45 107 VAL A N 1
ATOM 542 C CA . VAL A 1 75 ? 49.662 10.099 41.012 1.00 56.56 107 VAL A CA 1
ATOM 543 C C . VAL A 1 75 ? 48.663 10.783 40.050 1.00 59.46 107 VAL A C 1
ATOM 544 O O . VAL A 1 75 ? 47.449 10.599 40.188 1.00 58.40 107 VAL A O 1
ATOM 548 N N . PRO A 1 76 ? 49.165 11.565 39.060 1.00 55.97 108 PRO A N 1
ATOM 549 C CA . PRO A 1 76 ? 48.251 12.224 38.114 1.00 55.05 108 PRO A CA 1
ATOM 550 C C . PRO A 1 76 ? 47.717 11.249 37.075 1.00 57.60 108 PRO A C 1
ATOM 551 O O . PRO A 1 76 ? 48.463 10.407 36.575 1.00 57.83 108 PRO A O 1
ATOM 555 N N . LEU A 1 77 ? 46.422 11.361 36.760 1.00 52.89 109 LEU A N 1
ATOM 556 C CA . LEU A 1 77 ? 45.774 10.510 35.765 1.00 52.43 109 LEU A CA 1
ATOM 557 C C . LEU A 1 77 ? 45.990 11.075 34.359 1.00 57.87 109 LEU A C 1
ATOM 558 O O . LEU A 1 77 ? 46.003 12.297 34.186 1.00 57.85 109 LEU A O 1
ATOM 563 N N . SER A 1 78 ? 46.156 10.193 33.358 1.00 55.20 110 SER A N 1
ATOM 564 C CA . SER A 1 78 ? 46.359 10.606 31.967 1.00 55.82 110 SER A CA 1
ATOM 565 C C . SER A 1 78 ? 45.225 10.131 31.069 1.00 59.54 110 SER A C 1
ATOM 566 O O . SER A 1 78 ? 44.751 9.006 31.224 1.00 58.71 110 SER A O 1
ATOM 569 N N . ILE A 1 79 ? 44.800 10.986 30.126 1.00 56.62 111 ILE A N 1
ATOM 570 C CA . ILE A 1 79 ? 43.763 10.640 29.152 1.00 56.75 111 ILE A CA 1
ATOM 571 C C . ILE A 1 79 ? 44.494 10.270 27.859 1.00 62.94 111 ILE A C 1
ATOM 572 O O . ILE A 1 79 ? 45.144 11.125 27.250 1.00 63.26 111 ILE A O 1
ATOM 577 N N . GLU A 1 80 ? 44.420 8.992 27.470 1.00 60.75 112 GLU A N 1
ATOM 578 C CA . GLU A 1 80 ? 45.077 8.485 26.265 1.00 62.18 112 GLU A CA 1
ATOM 579 C C . GLU A 1 80 ? 44.051 8.122 25.193 1.00 66.74 112 GLU A C 1
ATOM 580 O O . GLU A 1 80 ? 42.924 7.754 25.524 1.00 65.77 112 GLU A O 1
ATOM 586 N N . ASP A 1 81 ? 44.456 8.236 23.908 1.00 64.48 113 ASP A N 1
ATOM 587 C CA . ASP A 1 81 ? 43.697 7.919 22.689 1.00 64.91 113 ASP A CA 1
ATOM 588 C C . ASP A 1 81 ? 42.376 8.734 22.589 1.00 67.25 113 ASP A C 1
ATOM 589 O O . ASP A 1 81 ? 41.400 8.248 22.004 1.00 67.02 113 ASP A O 1
ATOM 594 N N . LEU A 1 82 ? 42.365 9.981 23.104 1.00 62.58 114 LEU A N 1
ATOM 595 C CA . LEU A 1 82 ? 41.196 10.859 22.998 1.00 61.78 114 LEU A CA 1
ATOM 596 C C . LEU A 1 82 ? 41.101 11.413 21.568 1.00 66.38 114 LEU A C 1
ATOM 597 O O . LEU A 1 82 ? 42.092 11.970 21.079 1.00 66.85 114 LEU A O 1
ATOM 602 N N . PRO A 1 83 ? 39.935 11.285 20.884 1.00 62.44 115 PRO A N 1
ATOM 603 C CA . PRO A 1 83 ? 39.830 11.806 19.506 1.00 62.78 115 PRO A CA 1
ATOM 604 C C . PRO A 1 83 ? 39.997 13.322 19.440 1.00 65.33 115 PRO A C 1
ATOM 605 O O . PRO A 1 83 ? 39.666 14.032 20.391 1.00 63.79 115 PRO A O 1
ATOM 609 N N . ASN A 1 84 ? 40.537 13.800 18.309 1.00 62.65 116 ASN A N 1
ATOM 610 C CA . ASN A 1 84 ? 40.804 15.212 18.026 1.00 62.27 116 ASN A CA 1
ATOM 611 C C . ASN A 1 84 ? 39.507 16.025 18.018 1.00 64.29 116 ASN A C 1
ATOM 612 O O . ASN A 1 84 ? 38.454 15.523 17.613 1.00 63.82 116 ASN A O 1
ATOM 617 N N . GLY A 1 85 ? 39.608 17.265 18.488 1.00 59.45 117 GLY A N 1
ATOM 618 C CA . GLY A 1 85 ? 38.479 18.181 18.581 1.00 58.60 117 GLY A CA 1
ATOM 619 C C . GLY A 1 85 ? 37.754 18.098 19.910 1.00 60.52 117 GLY A C 1
ATOM 620 O O . GLY A 1 85 ? 36.740 18.777 20.103 1.00 59.89 117 GLY A O 1
ATOM 621 N N . LEU A 1 86 ? 38.274 17.265 20.837 1.00 55.70 118 LEU A N 1
ATOM 622 C CA . LEU A 1 86 ? 37.701 17.078 22.168 1.00 54.06 118 LEU A CA 1
ATOM 623 C C . LEU A 1 86 ? 38.705 17.412 23.276 1.00 56.97 118 LEU A C 1
ATOM 624 O O . LEU A 1 86 ? 39.915 17.242 23.108 1.00 56.59 118 LEU A O 1
ATOM 629 N N . THR A 1 87 ? 38.165 17.877 24.416 1.00 52.79 119 THR A N 1
ATOM 630 C CA . THR A 1 87 ? 38.867 18.220 25.654 1.00 51.96 119 THR A CA 1
ATOM 631 C C . THR A 1 87 ? 38.346 17.282 26.747 1.00 55.00 119 THR A C 1
ATOM 632 O O . THR A 1 87 ? 37.130 17.144 26.891 1.00 54.69 119 THR A O 1
ATOM 636 N N . ALA A 1 88 ? 39.253 16.624 27.496 1.00 50.68 120 ALA A N 1
ATOM 637 C CA . ALA A 1 88 ? 38.869 15.693 28.560 1.00 49.46 120 ALA A CA 1
ATOM 638 C C . ALA A 1 88 ? 39.573 16.014 29.867 1.00 52.80 120 ALA A C 1
ATOM 639 O O . ALA A 1 88 ? 40.795 16.194 29.889 1.00 52.44 120 ALA A O 1
ATOM 641 N N . VAL A 1 89 ? 38.796 16.093 30.960 1.00 48.87 121 VAL A N 1
ATOM 642 C CA . VAL A 1 89 ? 39.320 16.348 32.302 1.00 48.19 121 VAL A CA 1
ATOM 643 C C . VAL A 1 89 ? 38.710 15.301 33.233 1.00 51.81 121 VAL A C 1
ATOM 644 O O . VAL A 1 89 ? 37.485 15.243 33.376 1.00 51.62 121 VAL A O 1
ATOM 648 N N . ALA A 1 90 ? 39.569 14.460 33.839 1.00 47.90 122 ALA A N 1
ATOM 649 C CA . ALA A 1 90 ? 39.162 13.410 34.771 1.00 47.05 122 ALA A CA 1
ATOM 650 C C . ALA A 1 90 ? 38.756 14.009 36.115 1.00 50.66 122 ALA A C 1
ATOM 651 O O . ALA A 1 90 ? 39.344 15.001 36.551 1.00 50.23 122 ALA A O 1
ATOM 653 N N . THR A 1 91 ? 37.748 13.401 36.764 1.00 47.11 123 THR A N 1
ATOM 654 C CA . THR A 1 91 ? 37.205 13.810 38.059 1.00 46.71 12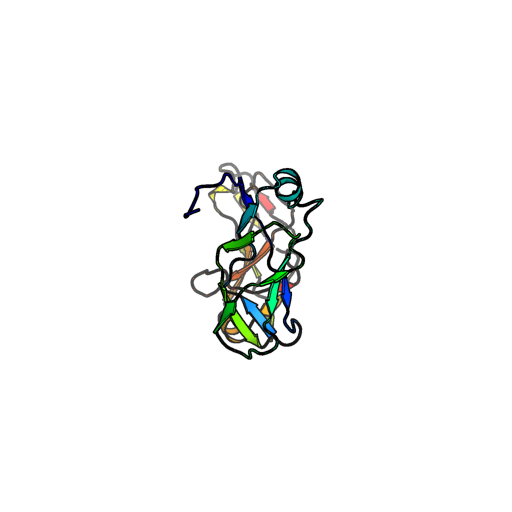3 THR A CA 1
ATOM 655 C C . THR A 1 91 ? 37.316 12.607 39.029 1.00 49.66 123 THR A C 1
ATOM 656 O O . THR A 1 91 ? 36.498 11.684 38.937 1.00 49.13 123 THR A O 1
ATOM 660 N N . PRO A 1 92 ? 38.320 12.560 39.941 1.00 45.59 124 PRO A N 1
ATOM 661 C CA . PRO A 1 92 ? 39.384 13.553 40.196 1.00 45.54 124 PRO A CA 1
ATOM 662 C C . PRO A 1 92 ? 40.551 13.444 39.201 1.00 49.25 124 PRO A C 1
ATOM 663 O O . PRO A 1 92 ? 40.680 12.432 38.510 1.00 48.95 124 PRO A O 1
ATOM 667 N N . GLN A 1 93 ? 41.394 14.495 39.129 1.00 45.74 125 GLN A N 1
ATOM 668 C CA . GLN A 1 93 ? 42.556 14.553 38.231 1.00 45.65 125 GLN A CA 1
ATOM 669 C C . GLN A 1 93 ? 43.693 13.665 38.742 1.00 49.92 125 GLN A C 1
ATOM 670 O O . GLN A 1 93 ? 44.484 13.168 37.939 1.00 50.16 125 GLN A O 1
ATOM 676 N N . LYS A 1 94 ? 43.786 13.488 40.076 1.00 46.29 126 LYS A N 1
ATOM 677 C CA . LYS A 1 94 ? 44.807 12.671 40.739 1.00 46.28 126 LYS A CA 1
ATOM 678 C C . LYS A 1 94 ? 44.160 11.661 41.690 1.00 50.90 126 LYS A C 1
ATOM 679 O O . LYS A 1 94 ? 43.112 11.950 42.274 1.00 50.12 126 LYS A O 1
ATOM 685 N N . ILE A 1 95 ? 44.785 10.480 41.849 1.00 48.36 127 ILE A N 1
ATOM 686 C CA . ILE A 1 95 ? 44.293 9.437 42.760 1.00 48.21 127 ILE A CA 1
ATOM 687 C C . ILE A 1 95 ? 45.374 9.152 43.814 1.00 52.83 127 ILE A C 1
ATOM 688 O O . ILE A 1 95 ? 46.563 9.260 43.516 1.00 53.05 127 ILE A O 1
ATOM 693 N N . THR A 1 96 ? 44.955 8.795 45.040 1.00 49.75 128 THR A N 1
ATOM 694 C CA . THR A 1 96 ? 45.863 8.472 46.148 1.00 50.30 128 THR A CA 1
ATOM 695 C C . THR A 1 96 ? 46.004 6.953 46.222 1.00 53.90 128 THR A C 1
ATOM 696 O O . THR A 1 96 ? 45.007 6.250 46.384 1.00 52.85 128 THR A O 1
ATOM 700 N N . VAL A 1 97 ? 47.240 6.449 46.086 1.00 51.01 129 VAL A N 1
ATOM 701 C CA . VAL A 1 97 ? 47.503 5.011 46.088 1.00 50.79 129 VAL A CA 1
ATOM 702 C C . VAL A 1 97 ? 48.471 4.645 47.228 1.00 54.96 129 VAL A C 1
ATOM 703 O O . VAL A 1 97 ? 49.506 5.296 47.393 1.00 55.04 129 VAL A O 1
ATOM 707 N N . LYS A 1 98 ? 48.125 3.586 47.992 1.00 51.14 130 LYS A N 1
ATOM 708 C CA . LYS A 1 98 ? 48.951 3.005 49.053 1.00 51.39 130 LYS A CA 1
ATOM 709 C C . LYS A 1 98 ? 49.663 1.786 48.470 1.00 55.51 130 LYS A C 1
ATOM 710 O O . LYS A 1 98 ? 49.057 0.717 48.343 1.00 54.80 130 LYS A O 1
ATOM 716 N N . ILE A 1 99 ? 50.925 1.964 48.060 1.00 52.73 131 ILE A N 1
ATOM 717 C CA . ILE A 1 99 ? 51.716 0.887 47.467 1.00 53.28 131 ILE A CA 1
ATOM 718 C C . ILE A 1 99 ? 52.459 0.168 48.593 1.00 57.91 131 ILE A C 1
ATOM 719 O O . ILE A 1 99 ? 53.260 0.780 49.299 1.00 58.08 131 ILE A O 1
ATOM 724 N N . GLY A 1 100 ? 52.153 -1.110 48.765 1.00 54.56 132 GLY A N 1
ATOM 725 C CA . GLY A 1 100 ? 52.774 -1.964 49.769 1.00 55.13 132 GLY A CA 1
ATOM 726 C C . GLY A 1 100 ? 53.305 -3.237 49.148 1.00 59.95 132 GLY A C 1
ATOM 727 O O . GLY A 1 100 ? 52.856 -3.623 48.066 1.00 59.36 132 GLY A O 1
ATOM 728 N N . LYS A 1 101 ? 54.268 -3.896 49.815 1.00 57.70 133 LYS A N 1
ATOM 729 C CA . LYS A 1 101 ? 54.842 -5.151 49.324 1.00 58.42 133 LYS A CA 1
ATOM 730 C C . LYS A 1 101 ? 53.789 -6.258 49.409 1.00 61.31 133 LYS A C 1
ATOM 731 O O . LYS A 1 101 ? 53.147 -6.416 50.455 1.00 60.60 133 LYS A O 1
ATOM 733 N N . LYS A 1 102 ? 53.568 -6.970 48.286 1.00 57.11 134 LYS A N 1
ATOM 734 C CA . LYS A 1 102 ? 52.588 -8.050 48.166 1.00 56.11 134 LYS A CA 1
ATOM 735 C C . LYS A 1 102 ? 52.976 -9.208 49.093 1.00 60.92 134 LYS A C 1
ATOM 736 O O . LYS A 1 102 ? 54.032 -9.821 48.911 1.00 62.21 134 LYS A O 1
ATOM 742 N N . ALA A 1 103 ? 52.140 -9.468 50.110 1.00 56.16 135 ALA A N 1
ATOM 743 C CA . ALA A 1 103 ? 52.354 -10.534 51.089 1.00 56.31 135 ALA A CA 1
ATOM 744 C C . ALA A 1 103 ? 51.112 -11.407 51.213 1.00 59.28 135 ALA A C 1
ATOM 745 O O . ALA A 1 103 ? 49.998 -10.910 51.021 1.00 57.92 135 ALA A O 1
ATOM 747 N N . GLN A 1 104 ? 51.289 -12.707 51.520 1.00 56.04 136 GLN A N 1
ATOM 748 C CA . GLN A 1 104 ? 50.141 -13.599 51.663 1.00 55.10 136 GLN A CA 1
ATOM 749 C C . GLN A 1 104 ? 50.253 -14.399 52.979 1.00 58.92 136 GLN A C 1
ATOM 750 O O . GLN A 1 104 ? 51.353 -14.639 53.487 1.00 59.37 136 GLN A O 1
ATOM 756 N N . LYS A 1 105 ? 49.092 -14.802 53.512 1.00 54.58 137 LYS A N 1
ATOM 757 C CA . LYS A 1 105 ? 48.958 -15.593 54.733 1.00 54.65 137 LYS A CA 1
ATOM 758 C C . LYS A 1 105 ? 47.694 -16.433 54.667 1.00 58.10 137 LYS A C 1
ATOM 759 O O . LYS A 1 105 ? 46.673 -15.959 54.165 1.00 56.90 137 LYS A O 1
ATOM 761 N N . ASP A 1 106 ? 47.758 -17.677 55.152 1.00 55.37 138 ASP A N 1
ATOM 762 C CA . ASP A 1 106 ? 46.5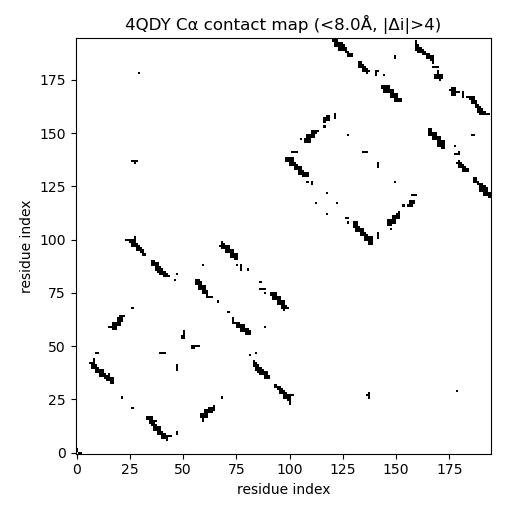93 -18.559 55.167 1.00 54.99 138 ASP A CA 1
ATOM 763 C C . ASP A 1 106 ? 45.897 -18.508 56.520 1.00 57.90 138 ASP A C 1
ATOM 764 O O . ASP A 1 106 ? 46.565 -18.516 57.556 1.00 57.96 138 ASP A O 1
ATOM 769 N N . LYS A 1 107 ? 44.553 -18.452 56.508 1.00 53.26 139 LYS A N 1
ATOM 770 C CA . LYS A 1 107 ? 43.761 -18.451 57.732 1.00 52.79 139 LYS A CA 1
ATOM 771 C C . LYS A 1 107 ? 42.707 -19.550 57.686 1.00 57.73 139 LYS A C 1
ATOM 772 O O . LYS A 1 107 ? 42.157 -19.867 56.630 1.00 56.80 139 LYS A O 1
ATOM 778 N N . VAL A 1 108 ? 42.464 -20.144 58.861 1.00 55.89 140 VAL A N 1
ATOM 779 C CA . VAL A 1 108 ? 41.516 -21.231 59.094 1.00 56.50 140 VAL A CA 1
ATOM 780 C C . VAL A 1 108 ? 40.310 -20.700 59.893 1.00 60.81 140 VAL A C 1
ATOM 781 O O . VAL A 1 108 ? 39.241 -21.314 59.859 1.00 60.79 140 VAL A O 1
ATOM 785 N N . LYS A 1 109 ? 40.486 -19.557 60.594 1.00 57.33 141 LYS A N 1
ATOM 786 C CA . LYS A 1 109 ? 39.455 -18.914 61.411 1.00 56.94 141 LYS A CA 1
ATOM 787 C C . LYS A 1 109 ? 38.399 -18.253 60.503 1.00 60.53 141 LYS A C 1
ATOM 788 O O . LYS A 1 109 ? 38.399 -17.028 60.324 1.00 59.34 141 LYS A O 1
ATOM 790 N N . ILE A 1 110 ? 37.505 -19.087 59.923 1.00 57.54 142 ILE A N 1
ATOM 791 C CA . ILE A 1 110 ? 36.424 -18.658 59.025 1.00 56.89 142 ILE A CA 1
ATOM 792 C C . ILE A 1 110 ? 35.121 -18.705 59.826 1.00 60.82 142 ILE A C 1
ATOM 793 O O . ILE A 1 110 ? 34.700 -19.776 60.270 1.00 60.97 142 ILE A O 1
ATOM 798 N N . VAL A 1 111 ? 34.511 -17.528 60.031 1.00 56.88 143 VAL A N 1
ATOM 799 C CA . VAL A 1 111 ? 33.311 -17.351 60.846 1.00 57.00 143 VAL A CA 1
ATOM 800 C C . VAL A 1 111 ? 32.104 -16.979 59.964 1.00 61.55 143 VAL A C 1
ATOM 801 O O . VAL A 1 111 ? 32.143 -15.945 59.298 1.00 60.71 143 VAL A O 1
ATOM 805 N N . PRO A 1 112 ? 30.995 -17.750 59.997 1.00 59.29 144 PRO A N 1
ATOM 806 C CA . PRO A 1 112 ? 29.812 -17.350 59.218 1.00 59.23 144 PRO A CA 1
ATOM 807 C C . PRO A 1 112 ? 29.051 -16.224 59.925 1.00 63.11 144 PRO A C 1
ATOM 808 O O . PRO A 1 112 ? 28.968 -16.224 61.154 1.00 62.99 144 PRO A O 1
ATOM 812 N N . GLU A 1 113 ? 28.524 -15.256 59.153 1.00 59.69 145 GLU A N 1
ATOM 813 C CA . GLU A 1 113 ? 27.783 -14.104 59.679 1.00 59.78 145 GLU A CA 1
ATOM 814 C C . GLU A 1 113 ? 26.413 -13.972 59.016 1.00 64.29 145 GLU A C 1
ATOM 815 O O . GLU A 1 113 ? 26.320 -13.932 57.787 1.00 63.47 145 GLU A O 1
ATOM 821 N N . ILE A 1 114 ? 25.348 -13.926 59.840 1.00 62.05 146 ILE A N 1
ATOM 822 C CA . ILE A 1 114 ? 23.951 -13.770 59.415 1.00 62.68 146 ILE A CA 1
ATOM 823 C C . ILE A 1 114 ? 23.290 -12.731 60.335 1.00 67.77 146 ILE A C 1
ATOM 824 O O . ILE A 1 114 ? 23.339 -12.872 61.558 1.00 67.80 146 ILE A O 1
ATOM 829 N N . ASP A 1 115 ? 22.686 -11.689 59.739 1.00 65.07 147 ASP A N 1
ATOM 830 C CA . ASP A 1 115 ? 21.985 -10.622 60.454 1.00 65.92 147 ASP A CA 1
ATOM 831 C C . ASP A 1 115 ? 20.591 -11.118 60.890 1.00 71.69 147 ASP A C 1
ATOM 832 O O . ASP A 1 115 ? 19.871 -11.656 60.046 1.00 71.67 147 ASP A O 1
ATOM 837 N N . PRO A 1 116 ? 20.172 -10.932 62.174 1.00 69.50 148 PRO A N 1
ATOM 838 C CA . PRO A 1 116 ? 18.843 -11.418 62.612 1.00 70.82 148 PRO A CA 1
ATOM 839 C C . PRO A 1 116 ? 17.660 -10.940 61.744 1.00 75.67 148 PRO A C 1
ATOM 840 O O . PRO A 1 116 ? 16.613 -11.587 61.784 1.00 76.46 148 PRO A O 1
ATOM 844 N N . SER A 1 117 ? 17.818 -9.848 60.958 1.00 71.77 149 SER A N 1
ATOM 845 C CA . SER A 1 117 ? 16.763 -9.339 60.070 1.00 72.26 149 SER A CA 1
ATOM 846 C C . SER A 1 117 ? 16.504 -10.310 58.910 1.00 76.69 149 SER A C 1
ATOM 847 O O . SER A 1 117 ? 15.375 -10.399 58.423 1.00 77.44 149 SER A O 1
ATOM 850 N N . GLN A 1 118 ? 17.556 -11.031 58.481 1.00 72.41 150 GLN A N 1
ATOM 851 C CA . GLN A 1 118 ? 17.521 -12.014 57.396 1.00 72.28 150 GLN A CA 1
ATOM 852 C C . GLN A 1 118 ? 16.841 -13.317 57.849 1.00 78.29 150 GLN A C 1
ATOM 853 O O . GLN A 1 118 ? 16.295 -14.035 57.009 1.00 78.45 150 GLN A O 1
ATOM 859 N N . ILE A 1 119 ? 16.867 -13.614 59.166 1.00 76.07 151 ILE A N 1
ATOM 860 C CA . ILE A 1 119 ? 16.252 -14.809 59.761 1.00 77.46 151 ILE A CA 1
ATOM 861 C C . ILE A 1 119 ? 14.748 -14.554 59.939 1.00 84.18 151 ILE A C 1
ATOM 862 O O . ILE A 1 119 ? 14.367 -13.520 60.495 1.00 84.27 151 ILE A O 1
ATOM 867 N N . ASP A 1 120 ? 13.900 -15.494 59.474 1.00 82.68 152 ASP A N 1
ATOM 868 C CA . ASP A 1 120 ? 12.443 -15.391 59.597 1.00 84.57 152 ASP A CA 1
ATOM 869 C C . ASP A 1 120 ? 12.029 -15.592 61.060 1.00 90.21 152 ASP A C 1
ATOM 870 O O . ASP A 1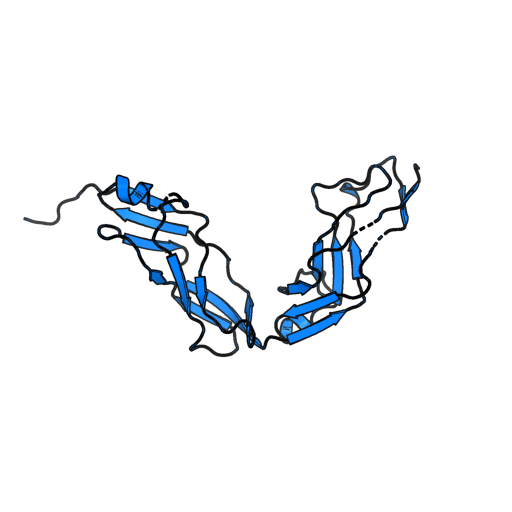 120 ? 12.707 -16.313 61.797 1.00 89.57 152 ASP A O 1
ATOM 875 N N . SER A 1 121 ? 10.932 -14.935 61.477 1.00 88.48 153 SER A N 1
ATOM 876 C CA . SER A 1 121 ? 10.396 -14.989 62.840 1.00 89.68 153 SER A CA 1
ATOM 877 C C . SER A 1 121 ? 9.918 -16.403 63.222 1.00 94.69 153 SER A C 1
ATOM 878 O O . SER A 1 121 ? 10.085 -16.803 64.376 1.00 94.66 153 SER A O 1
ATOM 881 N N . ARG A 1 122 ? 9.348 -17.154 62.257 1.00 91.75 154 ARG A N 1
ATOM 882 C CA . ARG A 1 122 ? 8.827 -18.510 62.463 1.00 92.73 154 ARG A CA 1
ATOM 883 C C . ARG A 1 122 ? 9.906 -19.593 62.211 1.00 95.28 154 ARG A C 1
ATOM 884 O O . ARG A 1 122 ? 9.577 -20.782 62.160 1.00 95.77 154 ARG A O 1
ATOM 886 N N . VAL A 1 123 ? 11.187 -19.187 62.084 1.00 89.86 155 VAL A N 1
ATOM 887 C CA . VAL A 1 123 ? 12.314 -20.090 61.810 1.00 88.43 155 VAL A CA 1
ATOM 888 C C . 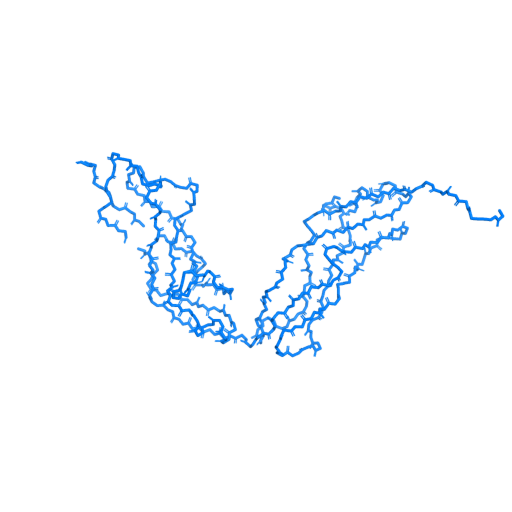VAL A 1 123 ? 13.430 -19.877 62.863 1.00 90.74 155 VAL A C 1
ATOM 889 O O . VAL A 1 123 ? 13.730 -18.737 63.224 1.00 89.80 155 VAL A O 1
ATOM 893 N N . GLN A 1 124 ? 14.039 -20.988 63.332 1.00 86.63 156 GLN A N 1
ATOM 894 C CA . GLN A 1 124 ? 15.156 -21.012 64.284 1.00 85.35 156 GLN A CA 1
ATOM 895 C C . GLN A 1 124 ? 16.336 -21.780 63.665 1.00 87.18 156 GLN A C 1
ATOM 896 O O . GLN A 1 124 ? 16.149 -22.904 63.195 1.00 87.34 156 GLN A O 1
ATOM 898 N N . ILE A 1 125 ? 17.539 -21.167 63.636 1.00 81.42 157 ILE A N 1
ATOM 899 C CA . ILE A 1 125 ? 18.738 -21.768 63.032 1.00 79.73 157 ILE A CA 1
ATOM 900 C C . ILE A 1 125 ? 19.331 -22.822 63.990 1.00 82.76 157 ILE A C 1
ATOM 901 O O . ILE A 1 125 ? 19.588 -22.535 65.161 1.00 82.46 157 ILE A O 1
ATOM 906 N N . GLU A 1 126 ? 19.556 -24.039 63.453 1.00 78.68 158 GLU A N 1
ATOM 907 C CA . GLU A 1 126 ? 20.108 -25.201 64.149 1.00 78.62 158 GLU A CA 1
ATOM 908 C C . GLU A 1 126 ? 21.643 -25.240 64.024 1.00 79.93 158 GLU A C 1
ATOM 909 O O . GLU A 1 126 ? 22.332 -25.275 65.045 1.00 79.27 158 GLU A O 1
ATOM 915 N N . ASN A 1 127 ? 22.166 -25.262 62.780 1.00 74.78 159 ASN A N 1
ATOM 916 C CA . ASN A 1 127 ? 23.600 -25.346 62.491 1.00 73.09 159 ASN A CA 1
ATOM 917 C C . ASN A 1 127 ? 23.958 -24.584 61.212 1.00 75.13 159 ASN A C 1
ATOM 918 O O . ASN A 1 127 ? 23.160 -24.546 60.274 1.00 74.71 159 ASN A O 1
ATOM 923 N N . VAL A 1 128 ? 25.165 -23.985 61.178 1.00 70.42 160 VAL A N 1
ATOM 924 C CA . VAL A 1 128 ? 25.678 -23.272 60.006 1.00 69.25 160 VAL A CA 1
ATOM 925 C C . VAL A 1 128 ? 27.023 -23.904 59.626 1.00 73.70 160 VAL A C 1
ATOM 926 O O . VAL A 1 128 ? 27.966 -23.887 60.422 1.00 73.03 160 VAL A O 1
ATOM 938 N N . VAL A 1 130 ? 30.249 -24.175 56.754 1.00 67.27 162 VAL A N 1
ATOM 939 C CA . VAL A 1 130 ? 31.039 -23.443 55.762 1.00 65.83 162 VAL A CA 1
ATOM 940 C C . VAL A 1 130 ? 31.899 -24.504 55.040 1.00 69.33 162 VAL A C 1
ATOM 941 O O . VAL A 1 130 ? 32.594 -25.284 55.697 1.00 69.43 162 VAL A O 1
ATOM 945 N N . SER A 1 131 ? 31.784 -24.577 53.700 1.00 65.35 163 SER A N 1
ATOM 946 C CA . SER A 1 131 ? 32.467 -25.573 52.867 1.00 65.64 163 SER A CA 1
ATOM 947 C C . SER A 1 131 ? 33.995 -25.442 52.913 1.00 68.37 163 SER A C 1
ATOM 948 O O . SER A 1 131 ? 34.680 -26.466 52.936 1.00 68.83 163 SER A O 1
ATOM 951 N N . ASP A 1 132 ? 34.524 -24.210 52.927 1.00 63.16 164 ASP A N 1
ATOM 952 C CA . ASP A 1 132 ? 35.967 -23.988 52.965 1.00 62.52 164 ASP A CA 1
ATOM 953 C C . ASP A 1 132 ? 36.440 -23.838 54.411 1.00 64.55 164 ASP A C 1
ATOM 954 O O . ASP A 1 132 ? 35.860 -23.076 55.186 1.00 63.35 164 ASP A O 1
ATOM 959 N N . LYS A 1 133 ? 37.479 -24.615 54.770 1.00 60.73 165 LYS A N 1
ATOM 960 C CA . LYS A 1 133 ? 38.079 -24.656 56.105 1.00 59.86 165 LYS A CA 1
ATOM 961 C C . LYS A 1 133 ? 39.418 -23.898 56.146 1.00 61.81 165 LYS A C 1
ATOM 962 O O . LYS A 1 133 ? 39.893 -23.566 57.234 1.00 61.44 165 LYS A O 1
ATOM 968 N N . GLU A 1 134 ? 39.997 -23.599 54.971 1.00 56.76 166 GLU A N 1
ATOM 969 C CA . GLU A 1 134 ? 41.254 -22.861 54.831 1.00 55.79 166 GLU A CA 1
ATOM 970 C C . GLU A 1 134 ? 41.156 -21.887 53.655 1.00 57.48 166 GLU A C 1
ATOM 971 O O . GLU A 1 134 ? 40.677 -22.271 52.585 1.00 57.45 166 GLU A O 1
ATOM 977 N N . VAL A 1 135 ? 41.595 -20.630 53.852 1.00 51.83 167 VAL A N 1
ATOM 978 C CA . VAL A 1 135 ? 41.576 -19.608 52.798 1.00 50.36 167 VAL A CA 1
ATOM 979 C C . VAL A 1 135 ? 42.927 -18.875 52.767 1.00 53.05 167 VAL A C 1
ATOM 980 O O . VAL A 1 135 ? 43.613 -18.783 53.786 1.00 52.64 167 VAL A O 1
ATOM 984 N N . SER A 1 136 ? 43.298 -18.369 51.582 1.00 48.59 168 SER A N 1
ATOM 985 C CA . SER A 1 136 ? 44.514 -17.591 51.361 1.00 47.99 168 SER A CA 1
ATOM 986 C C . SER A 1 136 ? 44.160 -16.122 51.211 1.00 50.07 168 SER A C 1
ATOM 987 O O . SER A 1 136 ? 43.211 -15.787 50.500 1.00 49.07 168 SER A O 1
ATOM 990 N N . ILE A 1 137 ? 44.909 -15.249 51.890 1.00 45.78 169 ILE A N 1
ATOM 991 C CA . ILE A 1 137 ? 44.663 -13.815 51.846 1.00 44.64 169 ILE A CA 1
ATOM 992 C C . ILE A 1 137 ? 45.898 -13.120 51.279 1.00 49.08 169 ILE A C 1
ATOM 993 O O . ILE A 1 137 ? 47.009 -13.360 51.746 1.00 49.31 169 ILE A O 1
ATOM 998 N N . THR A 1 138 ? 45.691 -12.254 50.281 1.00 45.68 170 THR A N 1
ATOM 999 C CA . THR A 1 138 ? 46.740 -11.463 49.646 1.00 46.03 170 THR A CA 1
ATOM 1000 C C . THR A 1 138 ? 46.463 -9.985 49.948 1.00 49.97 170 THR A C 1
ATOM 1001 O O . THR A 1 138 ? 45.337 -9.519 49.757 1.00 48.89 170 THR A O 1
ATOM 1005 N N . SER A 1 139 ? 47.484 -9.267 50.444 1.00 47.28 171 SER A N 1
ATOM 1006 C CA . SER A 1 139 ? 47.430 -7.842 50.793 1.00 46.97 171 SER A CA 1
ATOM 1007 C C . SER A 1 139 ? 48.840 -7.327 51.092 1.00 52.92 171 SER A C 1
ATOM 1008 O O . SER A 1 139 ? 49.818 -8.012 50.778 1.00 53.51 171 SER A O 1
ATOM 1011 N N . ASP A 1 140 ? 48.953 -6.125 51.683 1.00 50.24 172 ASP A N 1
ATOM 1012 C CA . ASP A 1 140 ? 50.230 -5.580 52.134 1.00 51.56 172 ASP A CA 1
ATOM 1013 C C . ASP A 1 140 ? 50.501 -6.167 53.527 1.00 57.06 172 ASP A C 1
ATOM 1014 O O . ASP A 1 140 ? 49.562 -6.662 54.151 1.00 55.98 172 ASP A O 1
ATOM 1019 N N . GLN A 1 141 ? 51.754 -6.141 54.009 1.00 55.56 173 GLN A N 1
ATOM 1020 C CA . GLN A 1 141 ? 52.101 -6.721 55.310 1.00 56.63 173 GLN A CA 1
ATOM 1021 C C . GLN A 1 141 ? 51.403 -5.976 56.480 1.00 61.57 173 GLN A C 1
ATOM 1022 O O . GLN A 1 141 ? 51.043 -6.619 57.471 1.00 61.13 173 GLN A O 1
ATOM 1028 N N . GLU A 1 142 ? 51.194 -4.646 56.343 1.00 58.70 174 GLU A N 1
ATOM 1029 C CA . GLU A 1 142 ? 50.581 -3.778 57.359 1.00 58.46 174 GLU A CA 1
ATOM 1030 C C . GLU A 1 142 ? 49.140 -4.212 57.679 1.00 61.95 174 GLU A C 1
ATOM 1031 O O . GLU A 1 142 ? 48.824 -4.435 58.849 1.00 61.65 174 GLU A O 1
ATOM 1037 N N . THR A 1 143 ? 48.276 -4.336 56.647 1.00 58.24 175 THR A N 1
ATOM 1038 C CA . THR A 1 143 ? 46.872 -4.723 56.826 1.00 57.74 175 THR A CA 1
ATOM 1039 C C . THR A 1 143 ? 46.751 -6.235 57.067 1.00 62.23 175 THR A C 1
ATOM 1040 O O . THR A 1 143 ? 45.791 -6.654 57.714 1.00 61.96 175 THR A O 1
ATOM 1044 N N . LEU A 1 144 ? 47.723 -7.041 56.582 1.00 59.21 176 LEU A N 1
ATOM 1045 C CA . LEU A 1 144 ? 47.730 -8.501 56.751 1.00 59.44 176 LEU A CA 1
ATOM 1046 C C . LEU A 1 144 ? 47.869 -8.864 58.242 1.00 64.42 176 LEU A C 1
ATOM 1047 O O . LEU A 1 144 ? 47.186 -9.776 58.714 1.00 64.09 176 LEU A O 1
ATOM 1052 N N . ASP A 1 145 ? 48.720 -8.115 58.983 1.00 61.67 177 ASP A N 1
ATOM 1053 C CA . ASP A 1 145 ? 48.939 -8.278 60.425 1.00 62.17 177 ASP A CA 1
ATOM 1054 C C . ASP A 1 145 ? 47.693 -7.901 61.229 1.00 65.32 177 ASP A C 1
ATOM 1055 O O . ASP A 1 145 ? 47.482 -8.437 62.317 1.00 65.69 177 ASP A O 1
ATOM 1060 N N 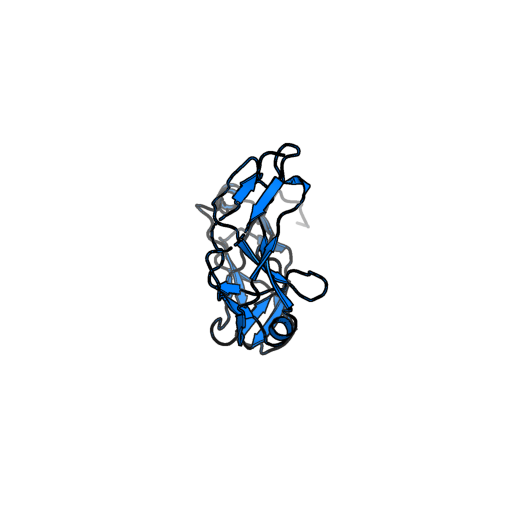. ARG A 1 146 ? 46.877 -6.977 60.690 1.00 60.64 178 ARG A N 1
ATOM 1061 C CA . ARG A 1 146 ? 45.660 -6.466 61.321 1.00 59.66 178 ARG A CA 1
ATOM 1062 C C . ARG A 1 146 ? 44.444 -7.386 61.123 1.00 61.90 178 ARG A C 1
ATOM 1063 O O . ARG A 1 146 ? 43.383 -7.092 61.675 1.00 61.10 178 ARG A O 1
ATOM 1071 N N . ILE A 1 147 ? 44.581 -8.481 60.352 1.00 57.80 179 ILE A N 1
ATOM 1072 C CA . ILE A 1 147 ? 43.471 -9.407 60.118 1.00 57.05 179 ILE A CA 1
ATOM 1073 C C . ILE A 1 147 ? 43.250 -10.240 61.387 1.00 60.91 179 ILE A C 1
ATOM 1074 O O . ILE A 1 147 ? 44.185 -10.856 61.906 1.00 61.27 179 ILE A O 1
ATOM 1079 N N . ASP A 1 148 ? 42.004 -10.228 61.882 1.00 56.55 180 ASP A N 1
ATOM 1080 C CA . ASP A 1 148 ? 41.575 -10.960 63.066 1.00 56.54 180 ASP A CA 1
ATOM 1081 C C . ASP A 1 148 ? 40.793 -12.213 62.659 1.00 59.94 180 ASP A C 1
ATOM 1082 O O . ASP A 1 148 ? 41.156 -13.321 63.062 1.00 60.23 180 ASP A O 1
ATOM 1087 N N . LYS A 1 149 ? 39.713 -12.031 61.867 1.00 55.25 181 LYS A N 1
ATOM 1088 C CA . LYS A 1 149 ? 38.840 -13.111 61.407 1.00 54.69 181 LYS A CA 1
ATOM 1089 C C . LYS A 1 149 ? 38.416 -12.942 59.948 1.00 57.29 181 LYS A C 1
ATOM 1090 O O . LYS A 1 149 ? 38.304 -11.820 59.448 1.00 56.13 181 LYS A O 1
ATOM 1093 N N . ILE A 1 150 ? 38.162 -14.079 59.282 1.00 53.41 182 ILE A N 1
ATOM 1094 C CA . ILE A 1 150 ? 37.628 -14.158 57.925 1.00 52.35 182 ILE A CA 1
ATOM 1095 C C . ILE A 1 150 ? 36.150 -14.458 58.096 1.00 55.63 182 ILE A C 1
ATOM 1096 O O . ILE A 1 150 ? 35.807 -15.376 58.842 1.00 55.70 182 ILE A O 1
ATOM 1101 N N . ILE A 1 151 ? 35.273 -13.658 57.481 1.00 51.53 183 ILE A N 1
ATOM 1102 C CA . ILE A 1 151 ? 33.840 -13.864 57.674 1.00 51.36 183 ILE A CA 1
ATOM 1103 C C . ILE A 1 151 ? 33.163 -14.271 56.357 1.00 55.44 183 ILE A C 1
ATOM 1104 O O . ILE A 1 151 ? 33.470 -13.740 55.290 1.00 54.45 183 ILE A O 1
ATOM 1109 N N . ALA A 1 152 ? 32.244 -15.241 56.465 1.00 52.80 184 ALA A N 1
ATOM 1110 C CA . ALA A 1 152 ? 31.407 -15.735 55.378 1.00 52.90 184 ALA A CA 1
ATOM 1111 C C . ALA A 1 152 ? 30.011 -15.155 55.568 1.00 57.03 184 ALA A C 1
ATOM 1112 O O . ALA A 1 152 ? 29.098 -15.820 56.069 1.00 57.20 184 ALA A O 1
ATOM 1114 N N . VAL A 1 153 ? 29.892 -13.857 55.250 1.00 53.39 185 VAL A N 1
ATOM 1115 C CA . VAL A 1 153 ? 28.694 -13.038 55.435 1.00 53.42 185 VAL A CA 1
ATOM 1116 C C . VAL A 1 153 ? 27.647 -13.372 54.337 1.00 58.06 185 VAL A C 1
ATOM 1117 O O . VAL A 1 153 ? 27.966 -13.419 53.147 1.00 57.30 185 VAL A O 1
ATOM 1121 N N . LEU A 1 154 ? 26.396 -13.614 54.778 1.00 55.68 186 LEU A N 1
ATOM 1122 C CA . LEU A 1 154 ? 25.236 -13.892 53.930 1.00 56.26 186 LEU A CA 1
ATOM 1123 C C . LEU A 1 154 ? 24.846 -12.621 53.157 1.00 61.09 186 LEU A C 1
ATOM 1124 O O . LEU A 1 154 ? 24.727 -11.566 53.791 1.00 60.61 186 LEU A O 1
ATOM 1129 N N . PRO A 1 155 ? 24.648 -12.677 51.810 1.00 58.49 187 PRO A N 1
ATOM 1130 C CA . PRO A 1 155 ? 24.270 -11.458 51.069 1.00 58.31 187 PRO A CA 1
ATOM 1131 C C . PRO A 1 155 ? 22.983 -10.836 51.616 1.00 63.68 187 PRO A C 1
ATOM 1132 O O . PRO A 1 155 ? 22.056 -11.558 51.989 1.00 64.12 187 PRO A O 1
ATOM 1136 N N . THR A 1 156 ? 22.957 -9.490 51.692 1.00 60.65 188 THR A N 1
ATOM 1137 C CA . THR A 1 156 ? 21.870 -8.660 52.233 1.00 61.57 188 THR A CA 1
ATOM 1138 C C . THR A 1 156 ? 20.508 -9.023 51.589 1.00 67.88 188 THR A C 1
ATOM 1139 O O . THR A 1 156 ? 19.496 -9.048 52.292 1.00 68.35 188 THR A O 1
ATOM 1143 N N . SER A 1 157 ? 20.502 -9.329 50.276 1.00 65.41 189 SER A N 1
ATOM 1144 C CA . SER A 1 157 ? 19.319 -9.691 49.492 1.00 66.84 189 SER A CA 1
ATOM 1145 C C . SER A 1 157 ? 18.733 -11.064 49.882 1.00 73.24 189 SER A C 1
ATOM 1146 O O . SER A 1 157 ? 17.550 -11.308 49.624 1.00 74.14 189 SER A O 1
ATOM 1149 N N . GLU A 1 158 ? 19.553 -11.961 50.467 1.00 70.33 190 GLU A N 1
ATOM 1150 C CA . GLU A 1 158 ? 19.134 -13.316 50.842 1.00 71.44 190 GLU A CA 1
ATOM 1151 C C . GLU A 1 158 ? 18.417 -13.344 52.198 1.00 76.91 190 GLU A C 1
ATOM 1152 O O . GLU A 1 158 ? 18.734 -12.549 53.086 1.00 76.13 190 GLU A O 1
ATOM 1158 N N . ARG A 1 159 ? 17.462 -14.284 52.350 1.00 75.21 191 ARG A N 1
ATOM 1159 C CA . ARG A 1 159 ? 16.660 -14.496 53.562 1.00 76.16 191 ARG A CA 1
ATOM 1160 C C . ARG A 1 159 ? 16.659 -15.969 53.982 1.00 81.04 191 ARG A C 1
ATOM 1161 O O . ARG A 1 159 ? 16.625 -16.851 53.120 1.00 81.11 191 ARG A O 1
ATOM 1169 N N . ILE A 1 160 ? 16.669 -16.231 55.303 1.00 77.90 192 ILE A N 1
ATOM 1170 C CA . ILE A 1 160 ? 16.626 -17.590 55.853 1.00 78.34 192 ILE A CA 1
ATOM 1171 C C . ILE A 1 160 ? 15.164 -17.882 56.240 1.00 83.56 192 ILE A C 1
ATOM 1172 O O . ILE A 1 160 ? 14.677 -17.398 57.265 1.00 83.58 192 ILE A O 1
ATOM 1177 N N . THR A 1 161 ? 14.463 -18.643 55.382 1.00 80.77 193 THR A N 1
ATOM 1178 C CA . THR A 1 161 ? 13.057 -19.028 55.568 1.00 82.00 193 THR A CA 1
ATOM 1179 C C . THR A 1 161 ? 12.961 -20.547 55.807 1.00 86.07 193 THR A C 1
ATOM 1180 O O . THR A 1 161 ? 11.871 -21.077 56.039 1.00 87.31 193 THR A O 1
ATOM 1184 N N . GLY A 1 162 ? 14.112 -21.212 55.756 1.00 80.91 194 GLY A N 1
ATOM 1185 C CA . GLY A 1 162 ? 14.265 -22.648 55.952 1.00 80.98 194 GLY A CA 1
ATOM 1186 C C . GLY A 1 162 ? 15.695 -23.074 55.696 1.00 82.52 194 GLY A C 1
ATOM 1187 O O . GLY A 1 162 ? 16.610 -22.247 55.800 1.00 80.94 194 GLY A O 1
ATOM 1188 N N . ASN A 1 163 ? 15.904 -24.366 55.360 1.00 78.44 195 ASN A N 1
ATOM 1189 C CA . ASN A 1 163 ? 17.234 -24.902 55.059 1.00 76.80 195 ASN A CA 1
ATOM 1190 C C . ASN A 1 163 ? 17.792 -24.203 53.817 1.00 78.18 195 ASN A C 1
ATOM 1191 O O . ASN A 1 163 ? 17.182 -24.257 52.746 1.00 78.45 195 ASN A O 1
ATOM 1196 N N . TYR A 1 164 ? 18.907 -23.479 53.996 1.00 72.10 196 TYR A N 1
ATOM 1197 C CA . TYR A 1 164 ? 19.553 -22.701 52.942 1.00 70.37 196 TYR A CA 1
ATOM 1198 C C . TYR A 1 164 ? 20.900 -23.309 52.554 1.00 72.34 196 TYR A C 1
ATOM 1199 O O . TYR A 1 164 ? 21.609 -23.866 53.389 1.00 71.60 196 TYR A O 1
ATOM 1208 N N . SER A 1 165 ? 21.231 -23.181 51.267 1.00 68.04 197 SER A N 1
ATOM 1209 C CA . SER A 1 165 ? 22.478 -23.595 50.637 1.00 67.13 197 SER A CA 1
ATOM 1210 C C . SER A 1 165 ? 22.772 -22.643 49.492 1.00 69.49 197 SER A C 1
ATOM 1211 O O . SER A 1 165 ? 21.944 -22.494 48.588 1.00 69.73 197 SER A O 1
ATOM 1214 N N . GLY A 1 166 ? 23.909 -21.961 49.573 1.00 64.12 198 GLY A N 1
ATOM 1215 C CA . GLY A 1 166 ? 24.320 -20.992 48.565 1.00 62.93 198 GLY A CA 1
ATOM 1216 C C . GLY A 1 166 ? 25.677 -20.367 48.801 1.00 64.92 198 GLY A C 1
ATOM 1217 O O . GLY A 1 166 ? 26.223 -20.434 49.908 1.00 64.00 198 GLY A O 1
ATOM 1218 N N . SER A 1 167 ? 26.223 -19.743 47.746 1.00 60.39 199 SER A N 1
ATOM 1219 C CA . SER A 1 167 ? 27.521 -19.081 47.777 1.00 58.91 199 SER A CA 1
ATOM 1220 C C . SER A 1 167 ? 27.428 -17.749 48.510 1.00 61.12 199 SER A C 1
ATOM 1221 O O . SER A 1 167 ? 26.556 -16.925 48.209 1.00 60.92 199 SER A O 1
ATOM 1224 N N . VAL A 1 168 ? 28.317 -17.559 49.496 1.00 56.08 200 VAL A N 1
ATOM 1225 C CA . VAL A 1 168 ? 28.401 -16.345 50.308 1.00 54.46 200 VAL A CA 1
ATOM 1226 C C . VAL A 1 168 ? 29.825 -15.767 50.170 1.00 56.71 200 VAL A C 1
ATOM 1227 O O . VAL A 1 168 ? 30.791 -16.536 50.212 1.00 56.27 200 VAL A O 1
ATOM 1231 N N . PRO A 1 169 ? 29.985 -14.433 49.998 1.00 52.16 201 PRO A N 1
ATOM 1232 C CA . PRO A 1 169 ? 31.342 -13.876 49.858 1.00 51.23 201 PRO A CA 1
ATOM 1233 C C . PRO A 1 169 ? 32.149 -13.932 51.156 1.00 54.40 201 PRO A C 1
ATOM 1234 O O . PRO A 1 169 ? 31.578 -13.940 52.248 1.00 54.13 201 PRO A O 1
ATOM 1238 N N . LEU A 1 170 ? 33.482 -13.971 51.021 1.00 50.31 202 LEU A N 1
ATOM 1239 C CA . LEU A 1 170 ? 34.421 -13.993 52.138 1.00 49.74 202 LEU A CA 1
ATOM 1240 C C . LEU A 1 170 ? 35.078 -12.623 52.293 1.00 52.93 202 LEU A C 1
ATOM 1241 O O . LEU A 1 170 ? 35.553 -12.057 51.308 1.00 52.78 202 LEU A O 1
ATOM 1246 N N . GLN A 1 171 ? 35.075 -12.086 53.529 1.00 48.83 203 GLN A N 1
ATOM 1247 C CA . GLN A 1 171 ? 35.659 -10.785 53.880 1.00 47.99 203 GLN A CA 1
ATOM 1248 C C . GLN A 1 171 ? 36.661 -10.911 55.030 1.00 52.33 203 GLN A C 1
ATOM 1249 O O . GLN A 1 171 ? 36.453 -11.710 55.943 1.00 52.17 203 GLN A O 1
ATOM 1255 N N . ALA A 1 172 ? 37.737 -10.105 54.990 1.00 48.84 204 ALA A N 1
ATOM 1256 C CA . ALA A 1 172 ? 38.766 -10.065 56.030 1.00 48.69 204 ALA A CA 1
ATOM 1257 C C . ALA A 1 172 ? 38.528 -8.864 56.930 1.00 52.42 204 ALA A C 1
ATOM 1258 O O . ALA A 1 172 ? 38.529 -7.731 56.446 1.00 51.06 204 ALA A O 1
ATOM 1260 N N . ILE A 1 173 ? 38.266 -9.105 58.227 1.00 50.38 205 ILE A N 1
ATOM 1261 C CA . ILE A 1 173 ? 37.979 -8.022 59.175 1.00 50.54 205 ILE A CA 1
ATOM 1262 C C . ILE A 1 173 ? 38.999 -8.025 60.338 1.00 56.66 205 ILE A C 1
ATOM 1263 O O . ILE A 1 173 ? 39.646 -9.042 60.605 1.00 56.39 205 ILE A O 1
ATOM 1268 N N . ASP A 1 174 ? 39.128 -6.863 61.017 1.00 54.79 206 ASP A N 1
ATOM 1269 C CA . ASP A 1 174 ? 40.004 -6.677 62.176 1.00 55.73 206 ASP A CA 1
ATOM 1270 C C . ASP A 1 174 ? 39.188 -6.865 63.470 1.00 61.09 206 ASP A C 1
ATOM 1271 O O . ASP A 1 174 ? 37.983 -7.120 63.394 1.00 60.75 206 ASP A O 1
ATOM 1276 N N . ARG A 1 175 ? 39.844 -6.730 64.646 1.00 58.78 207 ARG A N 1
ATOM 1277 C CA . ARG A 1 175 ? 39.260 -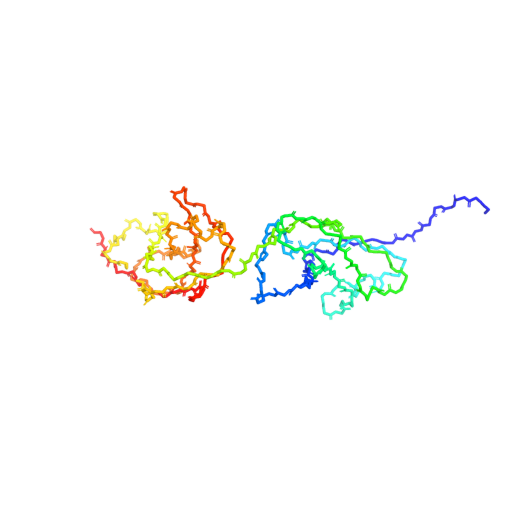6.867 65.992 1.00 59.45 207 ARG A CA 1
ATOM 1278 C C . ARG A 1 175 ? 38.005 -5.996 66.195 1.00 63.38 207 ARG A C 1
ATOM 1279 O O . ARG A 1 175 ? 37.126 -6.373 66.971 1.00 63.62 207 ARG A O 1
ATOM 1287 N N . ASN A 1 176 ? 37.931 -4.842 65.505 1.00 59.41 208 ASN A N 1
ATOM 1288 C CA . ASN A 1 176 ? 36.824 -3.888 65.594 1.00 59.24 208 ASN A CA 1
ATOM 1289 C C . ASN A 1 176 ? 35.732 -4.163 64.532 1.00 61.94 208 ASN A C 1
ATOM 1290 O O . ASN A 1 176 ? 34.702 -3.484 64.533 1.00 61.54 208 ASN A O 1
ATOM 1295 N N . GLY A 1 177 ? 35.964 -5.152 63.663 1.00 57.51 209 GLY A N 1
ATOM 1296 C CA . GLY A 1 177 ? 35.027 -5.567 62.621 1.00 56.55 209 GLY A CA 1
ATOM 1297 C C . GLY A 1 177 ? 35.062 -4.777 61.325 1.00 59.01 209 GLY A C 1
ATOM 1298 O O . GLY A 1 177 ? 34.079 -4.780 60.579 1.00 58.24 209 GLY A O 1
ATOM 1299 N N . VAL A 1 178 ? 36.200 -4.125 61.028 1.00 54.88 210 VAL A N 1
ATOM 1300 C CA . VAL A 1 178 ? 36.388 -3.314 59.819 1.00 53.76 210 VAL A CA 1
ATOM 1301 C C . VAL A 1 178 ? 36.867 -4.208 58.669 1.00 56.03 210 VAL A C 1
ATOM 1302 O O . VAL A 1 178 ? 37.863 -4.913 58.827 1.00 55.64 210 VAL A O 1
ATOM 1306 N N . VAL A 1 179 ? 36.180 -4.143 57.509 1.00 51.45 211 VAL A N 1
ATOM 1307 C CA . VAL A 1 179 ? 36.535 -4.889 56.292 1.00 50.61 211 VAL A CA 1
ATOM 1308 C C . VAL A 1 179 ? 37.827 -4.265 55.742 1.00 53.54 211 VAL A C 1
ATOM 1309 O O . VAL A 1 179 ? 37.846 -3.086 55.379 1.00 53.46 211 VAL A O 1
ATOM 1313 N N . LEU A 1 180 ? 38.911 -5.047 55.748 1.00 49.19 212 LEU A N 1
ATOM 1314 C CA . LEU A 1 180 ? 40.251 -4.609 55.358 1.00 48.61 212 LEU A CA 1
ATOM 1315 C C . LEU A 1 180 ? 40.522 -4.813 53.853 1.00 51.53 212 LEU A C 1
ATOM 1316 O O . LEU A 1 180 ? 40.015 -5.782 53.279 1.00 50.81 212 LEU A O 1
ATOM 1321 N N . PRO A 1 181 ? 41.334 -3.922 53.208 1.00 47.76 213 PRO A N 1
ATOM 1322 C CA . PRO A 1 181 ? 41.631 -4.102 51.773 1.00 47.25 213 PRO A CA 1
ATOM 1323 C C . PRO A 1 181 ? 42.565 -5.299 51.554 1.00 51.43 213 PRO A C 1
ATOM 1324 O O . PRO A 1 181 ? 43.783 -5.215 51.746 1.00 51.52 213 PRO A O 1
ATOM 1328 N N . ALA A 1 182 ? 41.960 -6.438 51.186 1.00 47.78 214 ALA A N 1
ATOM 1329 C CA . ALA A 1 182 ? 42.649 -7.704 50.966 1.00 48.05 214 ALA A CA 1
ATOM 1330 C C . ALA A 1 182 ? 41.911 -8.573 49.947 1.00 51.77 214 ALA A C 1
ATOM 1331 O O . ALA A 1 182 ? 40.684 -8.500 49.847 1.00 51.29 214 ALA A O 1
ATOM 1333 N N . VAL A 1 183 ? 42.665 -9.400 49.200 1.00 48.47 215 VAL A N 1
ATOM 1334 C CA . VAL A 1 183 ? 42.145 -10.321 48.183 1.00 48.22 215 VAL A CA 1
ATOM 1335 C C . VAL A 1 183 ? 42.151 -11.731 48.785 1.00 52.26 215 VAL A C 1
ATOM 1336 O O . VAL A 1 183 ? 43.212 -12.239 49.149 1.00 52.58 215 VAL A O 1
ATOM 1340 N N . ILE A 1 184 ? 40.971 -12.352 48.902 1.00 48.48 216 ILE A N 1
ATOM 1341 C CA . ILE A 1 184 ? 40.835 -13.679 49.506 1.00 48.96 216 ILE A CA 1
ATOM 1342 C C . ILE A 1 184 ? 40.630 -14.724 48.405 1.00 53.88 216 ILE A C 1
ATOM 1343 O O . ILE A 1 184 ? 39.899 -14.477 47.445 1.00 53.75 216 ILE A O 1
ATOM 1348 N N . THR A 1 185 ? 41.295 -15.885 48.550 1.00 51.27 217 THR A N 1
ATOM 1349 C CA . THR A 1 185 ? 41.202 -17.005 47.616 1.00 51.89 217 THR A CA 1
ATOM 1350 C C . THR A 1 185 ? 40.885 -18.284 48.433 1.00 56.33 217 THR A C 1
ATOM 1351 O O . THR A 1 185 ? 41.696 -18.678 49.276 1.00 56.09 217 THR A O 1
ATOM 1355 N N . PRO A 1 186 ? 39.710 -18.929 48.231 1.00 53.00 218 PRO A N 1
ATOM 1356 C CA . PRO A 1 186 ? 38.625 -18.574 47.291 1.00 52.47 218 PRO A CA 1
ATOM 1357 C C . PRO A 1 186 ? 37.942 -17.265 47.692 1.00 55.05 218 PRO A C 1
ATOM 1358 O O . PRO A 1 186 ? 37.982 -16.887 48.866 1.00 54.17 218 PRO A O 1
ATOM 1362 N N . PHE A 1 187 ? 37.355 -16.554 46.713 1.00 51.06 219 PHE A N 1
ATOM 1363 C CA . PHE A 1 187 ? 36.680 -15.272 46.944 1.00 49.74 219 PHE A CA 1
ATOM 1364 C C . PHE A 1 187 ? 35.331 -15.480 47.659 1.00 53.68 219 PHE A C 1
ATOM 1365 O O . PHE A 1 187 ? 34.838 -14.549 48.301 1.00 52.67 219 PHE A O 1
ATOM 1373 N N . ASP A 1 188 ? 34.750 -16.692 47.559 1.00 51.08 220 ASP A N 1
ATOM 1374 C CA . ASP A 1 188 ? 33.490 -17.042 48.211 1.00 51.04 220 ASP A CA 1
ATOM 1375 C C . ASP A 1 188 ? 33.515 -18.519 48.659 1.00 55.20 220 ASP A C 1
ATOM 1376 O O . ASP A 1 188 ? 34.475 -19.241 48.375 1.00 55.12 220 ASP A O 1
ATOM 1381 N N . THR A 1 189 ? 32.462 -18.950 49.373 1.00 51.57 221 THR A N 1
ATOM 1382 C CA . THR A 1 189 ? 32.320 -20.309 49.901 1.00 51.89 221 THR A CA 1
ATOM 1383 C C . THR A 1 189 ? 30.835 -20.699 49.936 1.00 55.47 221 THR A C 1
ATOM 1384 O O . THR A 1 189 ? 29.972 -19.822 49.921 1.00 54.61 221 THR A O 1
ATOM 1388 N N . ILE A 1 190 ? 30.543 -22.006 50.004 1.00 52.72 222 ILE A N 1
ATOM 1389 C CA . ILE A 1 190 ? 29.164 -22.482 50.076 1.00 53.16 222 ILE A CA 1
ATOM 1390 C C . ILE A 1 190 ? 28.781 -22.563 51.565 1.00 56.99 222 ILE A C 1
ATOM 1391 O O . ILE A 1 190 ? 29.459 -23.235 52.348 1.00 56.63 222 ILE A O 1
ATOM 1404 N N . LYS A 1 192 ? 25.852 -23.629 54.307 1.00 58.30 224 LYS A N 1
ATOM 1405 C CA . LYS A 1 192 ? 24.701 -24.511 54.496 1.00 59.85 224 LYS A CA 1
ATOM 1406 C C . LYS A 1 192 ? 24.078 -24.239 55.860 1.00 65.43 224 LYS A C 1
ATOM 1407 O O . LYS A 1 192 ? 24.749 -24.384 56.884 1.00 64.77 224 LYS A O 1
ATOM 1409 N N . VAL A 1 193 ? 22.806 -23.808 55.871 1.00 63.86 225 VAL A N 1
ATOM 1410 C CA . VAL A 1 193 ? 22.090 -23.478 57.103 1.00 64.73 225 VAL A CA 1
ATOM 1411 C C . VAL A 1 193 ? 21.019 -24.542 57.368 1.00 71.61 225 VAL A C 1
ATOM 1412 O O . VAL A 1 193 ? 20.143 -24.764 56.532 1.00 71.81 225 VAL A O 1
ATOM 1416 N N . THR A 1 194 ? 21.108 -25.197 58.536 1.00 70.01 226 THR A N 1
ATOM 1417 C CA . THR A 1 194 ? 20.146 -26.188 59.019 1.00 71.94 226 THR A CA 1
ATOM 1418 C C . THR A 1 194 ? 19.184 -25.435 59.934 1.00 77.96 226 THR A C 1
ATOM 1419 O O . THR A 1 194 ? 19.638 -24.657 60.778 1.00 77.00 226 THR A O 1
ATOM 1423 N N . THR A 1 195 ? 17.865 -25.607 59.733 1.00 76.84 227 THR A N 1
ATOM 1424 C CA . THR A 1 195 ? 16.875 -24.871 60.523 1.00 77.72 227 THR A CA 1
ATOM 1425 C C . THR A 1 195 ? 15.787 -25.769 61.114 1.00 84.43 227 THR A C 1
ATOM 1426 O O . THR A 1 195 ? 15.401 -26.776 60.516 1.00 84.90 227 THR A O 1
ATOM 1430 N N . LYS A 1 196 ? 15.273 -25.352 62.284 1.00 82.38 228 LYS A N 1
ATOM 1431 C CA . LYS A 1 196 ? 14.174 -25.975 63.017 1.00 84.24 228 LYS A CA 1
ATOM 1432 C C . LYS A 1 196 ? 12.988 -24.996 63.064 1.00 89.75 228 LYS A C 1
ATOM 1433 O O . LYS A 1 196 ? 13.199 -23.817 63.370 1.00 88.65 228 LYS A O 1
ATOM 1435 N N . PRO A 1 197 ? 11.746 -25.422 62.729 1.00 88.26 229 PRO A N 1
ATOM 1436 C CA . PRO A 1 197 ? 10.624 -24.468 62.744 1.00 88.93 229 PRO A CA 1
ATOM 1437 C C . PRO A 1 197 ? 10.046 -24.313 64.156 1.00 93.42 229 PRO A C 1
ATOM 1438 O O . PRO A 1 197 ? 9.304 -25.180 64.624 1.00 94.66 229 PRO A O 1
ATOM 1442 N N . VAL A 1 198 ? 10.423 -23.196 64.828 1.00 88.66 230 VAL A N 1
ATOM 1443 C CA . VAL A 1 198 ? 10.062 -22.729 66.184 1.00 110.96 230 VAL A CA 1
ATOM 1444 C C . VAL A 1 198 ? 9.116 -23.714 66.909 1.00 138.77 230 VAL A C 1
ATOM 1445 O O . VAL A 1 198 ? 9.043 -23.717 68.137 1.00 99.67 230 VAL A O 1
#

Radius of gyration: 23.51 Å; Cα contacts (8 Å, |Δi|>4): 417; chains: 1; bounding box: 50×67×50 Å

Nearest PDB structures (foldseek):
  4qdy-assembly1_A-2  TM=1.002E+00  e=4.016E-37  Streptococcus pneumoniae TIGR4
  5hqh-assembly1_A  TM=9.132E-01  e=1.370E-08  Listeria monocytogenes EGD-e
  2kq1-assembly1_A  TM=7.868E-01  e=2.090E-05  Halalkalibacterium halodurans
  3lyw-assembly1_A  TM=7.197E-01  e=6.679E-03  Desulfitobacterium hafniense DCB-2
  8zfk-assembly1_A  TM=1.372E-01  e=2.472E-01  Caenorhabditis elegans

Secondary structure (DSSP, 8-state):
--------EEEEEEEEEEEEES-TTTEEEESS-SEEEEEEEES-HHHHHH---TT---EEEEE-SS--SEEEEEE-EEESPPTT-EEEEESSEEEEEEEEEEEEEE--EEEE--TTTB-TT-EEEE----S-EEEEEEHHHHHT--EEEEEPPTT--BSSSB---EEEEEE-TT--B-S-EEESSEE--BEEE--

Foldseek 3Di:
DDDDDDDKDKDKAWFAAEAEDDDVQFKFKDDWDRTWIKIKMFRDVPLVVLCPPVNNQKHKYWYCHVPDAAKDKTFIDIPRRDPRMDIQIVVRIIIMGIATKDKDKDQQEAEDDDVVQEDPQKAWDDDWADRMKMKIHHPVVVVQFDHKYQYADPPHHPPAKDKDKGAIFTAGPVGDGTPICMVVRITMIIHMDGD